Protein AF-A0A173KXV5-F1 (afdb_monomer_lite)

Radius of gyration: 40.19 Å; chains: 1; bounding box: 69×54×100 Å

pLDDT: mean 70.47, std 13.57, range [41.72, 93.25]

Structure (mmCIF, N/CA/C/O backbone):
data_AF-A0A173KXV5-F1
#
_entry.id   AF-A0A173KXV5-F1
#
loop_
_atom_site.group_PDB
_atom_site.id
_atom_site.type_symbol
_atom_site.label_atom_id
_atom_site.label_alt_id
_atom_site.label_comp_id
_atom_site.label_asym_id
_atom_site.label_entity_id
_atom_site.label_seq_id
_atom_site.pdbx_PDB_ins_code
_atom_site.Cartn_x
_atom_site.Cartn_y
_atom_site.Cartn_z
_atom_site.occupancy
_atom_site.B_iso_or_equiv
_atom_site.auth_seq_id
_atom_site.auth_comp_id
_atom_site.auth_asym_id
_atom_site.auth_atom_id
_atom_site.pdbx_PDB_model_num
ATOM 1 N N . MET A 1 1 ? -20.710 -28.148 12.637 1.00 70.50 1 MET A N 1
ATOM 2 C CA . MET A 1 1 ? -20.215 -26.756 12.742 1.00 70.50 1 MET A CA 1
ATOM 3 C C . MET A 1 1 ? -19.109 -26.604 13.787 1.00 70.50 1 MET A C 1
ATOM 5 O O . MET A 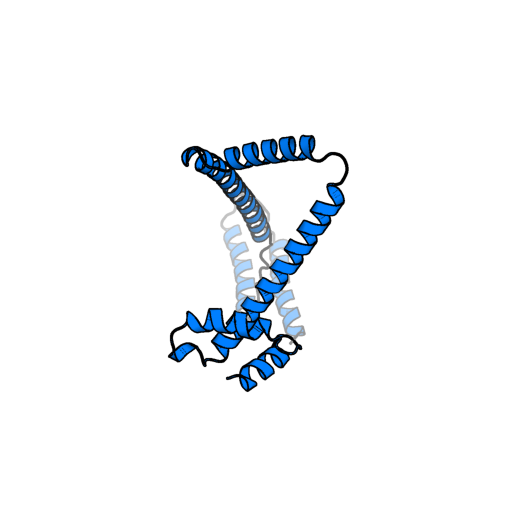1 1 ? -18.021 -26.225 13.400 1.00 70.50 1 MET A O 1
ATOM 9 N N . ARG A 1 2 ? -19.319 -26.939 15.072 1.00 75.62 2 ARG A N 1
ATOM 10 C CA . ARG A 1 2 ? -18.300 -26.729 16.128 1.00 75.62 2 ARG A CA 1
ATOM 11 C C . ARG A 1 2 ? -16.949 -27.417 15.856 1.00 75.62 2 ARG A C 1
ATOM 13 O O . ARG A 1 2 ? -15.931 -26.748 15.866 1.00 75.62 2 ARG A O 1
ATOM 20 N N . GLN A 1 3 ? -16.965 -28.701 15.489 1.00 82.00 3 GLN A N 1
ATOM 21 C CA . GLN A 1 3 ? -15.752 -29.450 15.112 1.00 82.00 3 GLN A CA 1
ATOM 22 C C . GLN A 1 3 ? -15.042 -28.879 13.872 1.00 82.00 3 GLN A C 1
ATOM 24 O O . GLN A 1 3 ? -13.820 -28.830 13.836 1.00 82.00 3 GLN A O 1
ATOM 29 N N . LEU A 1 4 ? -15.807 -28.415 12.875 1.00 80.38 4 LEU A N 1
ATOM 30 C CA . LEU A 1 4 ? -15.264 -27.783 11.667 1.00 80.38 4 LEU A CA 1
ATOM 31 C C . LEU A 1 4 ? -14.530 -26.485 12.022 1.00 80.38 4 LEU A C 1
ATOM 33 O O . LEU A 1 4 ? -13.435 -26.241 11.540 1.00 80.38 4 LEU A O 1
ATOM 37 N N . VAL A 1 5 ? -15.118 -25.675 12.901 1.00 81.38 5 VAL A N 1
ATOM 38 C CA . VAL A 1 5 ? -14.514 -24.423 13.365 1.00 81.38 5 VAL A CA 1
ATOM 39 C C . VAL A 1 5 ? -13.235 -24.701 14.155 1.00 81.38 5 VAL A C 1
ATOM 41 O O . VAL A 1 5 ? -12.229 -24.053 13.901 1.00 81.38 5 VAL A O 1
ATOM 44 N N . GLU A 1 6 ? -13.227 -25.686 15.057 1.00 85.94 6 GLU A N 1
ATOM 45 C CA . GLU A 1 6 ? -12.016 -26.064 15.809 1.00 85.94 6 GLU A CA 1
ATOM 46 C C . GLU A 1 6 ? -10.876 -26.510 14.894 1.00 85.94 6 GLU A C 1
ATOM 48 O O . GLU A 1 6 ? -9.739 -26.080 15.080 1.00 85.94 6 GLU A O 1
ATOM 53 N N . GLN A 1 7 ? -11.183 -27.333 13.888 1.00 85.50 7 GLN A N 1
ATOM 54 C CA . GLN A 1 7 ? -10.210 -27.744 12.877 1.00 85.50 7 GLN A CA 1
ATOM 55 C C . GLN A 1 7 ? -9.693 -26.541 12.088 1.00 85.50 7 GLN A C 1
ATOM 57 O O . GLN A 1 7 ? -8.490 -26.362 11.980 1.00 85.50 7 GLN A O 1
ATOM 62 N N . MET A 1 8 ? -10.578 -25.651 11.640 1.00 84.31 8 MET A N 1
ATOM 63 C CA . MET A 1 8 ? -10.175 -24.458 10.895 1.00 84.31 8 MET A CA 1
ATOM 64 C C . MET A 1 8 ? -9.332 -23.482 11.719 1.00 84.31 8 MET A C 1
ATOM 66 O O . MET A 1 8 ? -8.412 -22.882 11.178 1.00 84.31 8 MET A O 1
ATOM 70 N N . TYR A 1 9 ? -9.597 -23.314 13.015 1.00 86.31 9 TYR A N 1
ATOM 71 C CA . TYR A 1 9 ? -8.739 -22.496 13.880 1.00 86.31 9 TYR A CA 1
ATOM 72 C C . TYR A 1 9 ? -7.340 -23.106 14.030 1.00 86.31 9 TYR A C 1
ATOM 74 O O . TYR A 1 9 ? -6.351 -22.373 13.983 1.00 86.31 9 TYR A O 1
ATOM 82 N N . ARG A 1 10 ? -7.245 -24.437 14.142 1.00 87.50 10 ARG A N 1
ATOM 83 C CA . ARG A 1 10 ? -5.955 -25.136 14.176 1.00 87.50 10 ARG A CA 1
ATOM 84 C C . ARG A 1 10 ? -5.217 -25.035 12.841 1.00 87.50 10 ARG A C 1
ATOM 86 O O . ARG A 1 10 ? -4.030 -24.745 12.848 1.00 87.50 10 ARG A O 1
ATOM 93 N N . ASP A 1 11 ? -5.916 -25.204 11.723 1.00 86.94 11 ASP A N 1
ATOM 94 C CA . ASP A 1 11 ? -5.311 -25.196 10.388 1.00 86.94 11 ASP A CA 1
ATOM 95 C C . ASP A 1 11 ? -4.906 -23.786 9.925 1.00 86.94 11 ASP A C 1
ATOM 97 O O . ASP A 1 11 ? -3.893 -23.626 9.250 1.00 86.94 11 ASP A O 1
ATOM 101 N N . LEU A 1 12 ? -5.692 -22.754 10.260 1.00 86.06 12 LEU A N 1
ATOM 102 C CA . LEU A 1 12 ? -5.466 -21.381 9.785 1.00 86.06 12 LEU A CA 1
ATOM 103 C C . LEU A 1 12 ? -4.597 -20.543 10.726 1.00 86.06 12 LEU A C 1
ATOM 105 O O . LEU A 1 12 ? -3.890 -19.653 10.261 1.00 86.06 12 LEU A O 1
ATOM 109 N N . LEU A 1 13 ? -4.708 -20.763 12.039 1.00 85.06 13 LEU A N 1
ATOM 110 C CA . LEU A 1 13 ? -4.103 -19.905 13.064 1.00 85.06 13 LEU A CA 1
ATOM 111 C C . LEU A 1 13 ? -3.189 -20.672 14.029 1.00 85.06 13 LEU A C 1
ATOM 113 O O . LEU A 1 13 ? -2.694 -20.068 14.979 1.00 85.06 13 LEU A O 1
ATOM 117 N N . GLU A 1 14 ? -3.001 -21.983 13.829 1.00 88.62 14 GLU A N 1
ATOM 118 C CA . GLU A 1 14 ? -2.174 -22.861 14.676 1.00 88.62 14 GLU A CA 1
ATOM 119 C C . GLU A 1 14 ? -2.533 -22.796 16.174 1.00 88.62 14 GLU A C 1
ATOM 121 O O . GLU A 1 14 ? -1.713 -23.074 17.050 1.00 88.62 14 GLU A O 1
ATOM 126 N N . ARG A 1 15 ? -3.785 -22.438 16.495 1.00 84.56 15 ARG A N 1
ATOM 127 C CA . ARG A 1 15 ? -4.270 -22.274 17.872 1.00 84.56 15 ARG A CA 1
ATOM 128 C C . ARG A 1 15 ? -5.647 -22.882 18.073 1.00 84.56 15 ARG A C 1
ATOM 130 O O . ARG A 1 15 ? -6.420 -23.056 17.135 1.00 84.56 15 ARG A O 1
ATOM 137 N N . GLU A 1 16 ? -5.987 -23.158 19.326 1.00 87.12 16 GLU A N 1
ATOM 138 C CA . GLU A 1 16 ? -7.345 -23.562 19.685 1.00 87.12 16 GLU A CA 1
ATOM 139 C C . GLU A 1 16 ? -8.292 -22.354 19.725 1.00 87.12 16 GLU A C 1
ATOM 141 O O . GLU A 1 16 ? -7.903 -21.233 20.073 1.00 87.12 16 GLU A O 1
ATOM 146 N N . ALA A 1 17 ? -9.550 -22.587 19.347 1.00 84.44 17 ALA A N 1
ATOM 147 C CA . ALA A 1 17 ? -10.599 -21.580 19.419 1.00 84.44 17 ALA A CA 1
ATOM 148 C C . ALA A 1 17 ? -10.975 -21.323 20.887 1.00 84.44 17 ALA A C 1
ATOM 150 O O . ALA A 1 17 ? -11.380 -22.238 21.608 1.00 84.44 17 ALA A O 1
ATOM 151 N N . SER A 1 18 ? -10.872 -20.071 21.326 1.00 87.06 18 SER A N 1
ATOM 152 C CA . SER A 1 18 ? -11.307 -19.655 22.659 1.00 87.06 18 SER A CA 1
ATOM 153 C C . SER A 1 18 ? -12.831 -19.514 22.726 1.00 87.06 18 SER A C 1
ATOM 155 O O . SER A 1 18 ? -13.516 -19.400 21.708 1.00 87.06 18 SER A O 1
ATOM 157 N N . SER A 1 19 ? -13.393 -19.458 23.936 1.00 85.50 19 SER A N 1
ATOM 158 C CA . SER A 1 19 ? -14.825 -19.178 24.129 1.00 85.50 19 SER A CA 1
ATOM 159 C C . SER A 1 19 ? -15.251 -17.821 23.551 1.00 85.50 19 SER A C 1
ATOM 161 O O . SER A 1 19 ? -16.375 -17.687 23.067 1.00 85.50 19 SER A O 1
ATOM 163 N N . GLU A 1 20 ? -14.359 -16.828 23.551 1.00 84.00 20 GLU A N 1
ATOM 164 C CA . GLU A 1 20 ? -14.616 -15.499 22.995 1.00 84.00 20 GLU A CA 1
ATOM 165 C C . GLU A 1 20 ? -14.688 -15.515 21.461 1.00 84.00 20 GLU A C 1
ATOM 167 O O . GLU A 1 20 ? -15.541 -14.842 20.872 1.00 84.00 20 GLU A O 1
ATOM 172 N N . ASP A 1 21 ? -13.848 -16.330 20.818 1.00 83.81 21 ASP A N 1
ATOM 173 C CA . ASP A 1 21 ? -13.847 -16.512 19.363 1.00 83.81 21 ASP A CA 1
ATOM 174 C C . ASP A 1 21 ? -15.207 -17.021 18.877 1.00 83.81 21 ASP A C 1
ATOM 176 O O . ASP A 1 21 ? -15.764 -16.491 17.914 1.00 83.81 21 ASP A O 1
ATOM 180 N N . TYR A 1 22 ? -15.809 -17.971 19.601 1.00 85.38 22 TYR A N 1
ATOM 181 C CA . TYR A 1 22 ? -17.153 -18.464 19.293 1.00 85.38 22 TYR A CA 1
ATOM 182 C C . TYR A 1 22 ? -18.212 -17.364 19.367 1.00 85.38 22 TYR A C 1
ATOM 184 O O . TYR A 1 22 ? -19.050 -17.260 18.472 1.00 85.38 22 TYR A O 1
ATOM 192 N N . VAL A 1 23 ? -18.162 -16.512 20.394 1.00 86.62 23 VAL A N 1
ATOM 193 C CA . VAL A 1 23 ? -19.117 -15.406 20.562 1.00 86.62 23 VAL A CA 1
ATOM 194 C C . VAL A 1 23 ? -18.958 -14.371 19.445 1.00 86.62 23 VAL A C 1
ATOM 196 O O . VAL A 1 23 ? -19.950 -13.870 18.907 1.00 86.62 23 VAL A O 1
ATOM 199 N N . LYS A 1 24 ? -17.717 -14.036 19.075 1.00 83.50 24 LYS A N 1
ATOM 200 C CA . LYS A 1 24 ? -17.419 -13.111 17.971 1.00 83.50 24 LYS A CA 1
ATOM 201 C C . LYS A 1 24 ? -17.881 -13.689 16.634 1.00 83.50 24 LYS A C 1
ATOM 203 O O . LYS A 1 24 ? -18.598 -13.014 15.896 1.00 83.50 24 LYS A O 1
ATOM 208 N N . MET A 1 25 ? -17.548 -14.944 16.356 1.00 83.94 25 MET A N 1
ATOM 209 C CA . MET A 1 25 ? -17.950 -15.646 15.141 1.00 83.94 25 MET A CA 1
ATOM 210 C C . MET A 1 25 ? -19.476 -15.748 15.027 1.00 83.94 25 MET A C 1
ATOM 212 O O . MET A 1 25 ? -20.032 -15.454 13.970 1.00 83.94 25 MET A O 1
ATOM 216 N N . GLU A 1 26 ? -20.184 -16.062 16.115 1.00 85.38 26 GLU A N 1
ATOM 217 C CA . GLU A 1 26 ? -21.648 -16.126 16.119 1.00 85.38 26 GLU A CA 1
ATOM 218 C C . GLU A 1 26 ? -22.284 -14.772 15.761 1.00 85.38 26 GLU A C 1
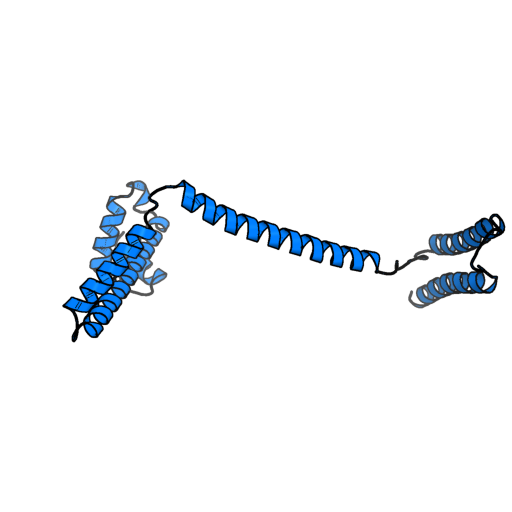ATOM 220 O O . GLU A 1 26 ? -23.250 -14.717 14.995 1.00 85.38 26 GLU A O 1
ATOM 225 N N . LYS A 1 27 ? -21.715 -13.653 16.235 1.00 86.88 27 LYS A N 1
ATOM 226 C CA . LYS A 1 27 ? -22.172 -12.304 15.852 1.00 86.88 27 LYS A CA 1
ATOM 227 C C . LYS A 1 27 ? -22.045 -12.054 14.347 1.00 86.88 27 LYS A C 1
ATOM 229 O O . LYS A 1 27 ? -22.928 -11.410 13.777 1.00 86.88 27 LYS A O 1
ATOM 234 N N . PHE A 1 28 ? -20.986 -12.549 13.706 1.00 83.12 28 PHE A N 1
ATOM 235 C CA . PHE A 1 28 ? -20.814 -12.443 12.254 1.00 83.12 28 PHE A CA 1
ATOM 236 C C . PHE A 1 28 ? -21.765 -13.377 11.498 1.00 83.12 28 PHE A C 1
ATOM 238 O O . PHE A 1 28 ? -22.448 -12.936 10.574 1.00 83.12 28 PHE A O 1
ATOM 245 N N . LEU A 1 29 ? -21.902 -14.628 11.945 1.00 82.38 29 LEU A N 1
ATOM 246 C CA . LEU A 1 29 ? -22.781 -15.628 11.330 1.00 82.38 29 LEU A CA 1
ATOM 247 C C . LEU A 1 29 ? -24.260 -15.231 11.367 1.00 82.38 29 LEU A C 1
ATOM 249 O O . LEU A 1 29 ? -24.989 -15.461 10.401 1.00 82.38 29 LEU A O 1
ATOM 253 N N . ARG A 1 30 ? -24.714 -14.574 12.442 1.00 85.06 30 ARG A N 1
ATOM 254 C CA . ARG A 1 30 ? -26.095 -14.072 12.557 1.00 85.06 30 ARG A CA 1
ATOM 255 C C . ARG A 1 30 ? -26.458 -13.053 11.473 1.00 85.06 30 ARG A C 1
ATOM 257 O O . ARG A 1 30 ? -27.631 -12.949 11.126 1.00 85.06 30 ARG A O 1
ATOM 264 N N . ARG A 1 31 ? -25.477 -12.324 10.930 1.00 85.44 31 ARG A N 1
ATOM 265 C CA . ARG A 1 31 ? -25.682 -11.310 9.880 1.00 85.44 31 ARG A CA 1
ATOM 266 C C . ARG A 1 31 ? -25.699 -11.898 8.469 1.00 85.44 31 ARG A C 1
ATOM 268 O O . ARG A 1 31 ? -26.049 -11.189 7.532 1.00 85.44 31 ARG A O 1
ATOM 275 N N . LEU A 1 32 ? -25.331 -13.170 8.317 1.00 82.38 32 LEU A N 1
ATOM 276 C CA . LEU A 1 32 ? -25.249 -13.830 7.020 1.00 82.38 32 LEU A CA 1
ATOM 277 C C . LEU A 1 32 ? -26.543 -14.582 6.666 1.00 82.38 32 LEU A C 1
ATOM 279 O O . LEU A 1 32 ? -27.217 -15.111 7.566 1.00 82.38 32 LEU A O 1
ATOM 283 N N . PRO A 1 33 ? -26.876 -14.683 5.362 1.00 83.94 33 PRO A N 1
ATOM 284 C CA . PRO A 1 33 ? -27.947 -15.545 4.867 1.00 83.94 33 PRO A CA 1
ATOM 285 C C . PRO A 1 33 ? -27.714 -17.001 5.277 1.00 83.94 33 PRO A C 1
ATOM 287 O O . PRO A 1 33 ? -26.578 -17.470 5.268 1.00 83.94 33 PRO A O 1
ATOM 290 N N . VAL A 1 34 ? -28.783 -17.734 5.604 1.00 81.00 34 VAL A N 1
ATOM 291 C CA . VAL A 1 34 ? -28.698 -19.093 6.181 1.00 81.00 34 VAL A CA 1
ATOM 292 C C . VAL A 1 34 ? -27.863 -20.046 5.315 1.00 81.00 34 VAL A C 1
ATOM 294 O O . VAL A 1 34 ? -27.033 -20.766 5.854 1.00 81.00 34 VAL A O 1
ATOM 297 N N . GLY A 1 35 ? -27.984 -19.971 3.985 1.00 76.31 35 GLY A N 1
ATOM 298 C CA . GLY A 1 35 ? -27.220 -20.819 3.058 1.00 76.31 35 GLY A CA 1
ATOM 299 C C . GLY A 1 35 ? -25.713 -20.535 2.986 1.00 76.31 35 GLY A C 1
ATOM 300 O O . GLY A 1 35 ? -24.974 -21.339 2.435 1.00 76.31 35 GLY A O 1
ATOM 301 N N . MET A 1 36 ? -25.241 -19.412 3.537 1.00 78.19 36 MET A N 1
ATOM 302 C CA . MET A 1 36 ? -23.819 -19.041 3.544 1.00 78.19 36 MET A CA 1
ATOM 303 C C . MET A 1 36 ? -23.128 -19.337 4.879 1.00 78.19 36 MET A C 1
ATOM 305 O O . MET A 1 36 ? -21.903 -19.292 4.948 1.00 78.19 36 MET A O 1
ATOM 309 N N . ARG A 1 37 ? -23.889 -19.645 5.937 1.00 79.56 37 ARG A N 1
ATOM 310 C CA . ARG A 1 37 ? -23.358 -19.830 7.301 1.00 79.56 37 ARG A CA 1
ATOM 311 C C . ARG A 1 37 ? -22.491 -21.074 7.449 1.00 79.56 37 ARG A C 1
ATOM 313 O O . ARG A 1 37 ? -21.576 -21.078 8.263 1.00 79.56 37 ARG A O 1
ATOM 320 N N . ASP A 1 38 ? -22.786 -22.097 6.657 1.00 77.06 38 ASP A N 1
ATOM 321 C CA . ASP A 1 38 ? -22.090 -23.383 6.682 1.00 77.06 38 ASP A CA 1
ATOM 322 C C . ASP A 1 38 ? -20.990 -23.483 5.614 1.00 77.06 38 ASP A C 1
ATOM 324 O O . ASP A 1 38 ? -20.331 -24.515 5.499 1.00 77.06 38 ASP A O 1
ATOM 328 N N . SER A 1 39 ? -20.779 -22.424 4.822 1.00 81.44 39 SER A N 1
ATOM 329 C CA . SER A 1 39 ? -19.739 -22.424 3.796 1.00 81.44 39 SER A CA 1
ATOM 330 C C . SER A 1 39 ? -18.352 -22.336 4.448 1.00 81.44 39 SER A C 1
ATOM 332 O O . SER A 1 39 ? -18.081 -21.361 5.157 1.00 81.44 39 SER A O 1
ATOM 334 N N . PRO A 1 40 ? -17.439 -23.290 4.186 1.00 79.06 40 PRO A N 1
ATOM 335 C CA . PRO A 1 40 ? -16.098 -23.275 4.768 1.00 79.06 40 PRO A CA 1
ATOM 336 C C . PRO A 1 40 ? -15.294 -22.040 4.339 1.00 79.06 40 PRO A C 1
ATOM 338 O O . PRO A 1 40 ? -14.537 -21.501 5.137 1.00 79.06 40 PRO A O 1
ATOM 341 N N . GLY A 1 41 ? -15.503 -21.520 3.124 1.00 80.06 41 GLY A N 1
ATOM 342 C CA . GLY A 1 41 ? -14.844 -20.284 2.684 1.00 80.06 41 GLY A CA 1
ATOM 343 C C . GLY A 1 41 ? -15.289 -19.060 3.491 1.00 80.06 41 GLY A C 1
ATOM 344 O O . GLY A 1 41 ? -14.469 -18.240 3.892 1.00 80.06 41 GLY A O 1
ATOM 345 N N . VAL A 1 42 ? -16.585 -18.981 3.799 1.00 82.19 42 VAL A N 1
ATOM 346 C CA . VAL A 1 42 ? -17.157 -17.889 4.600 1.00 82.19 42 VAL A CA 1
ATOM 347 C C . VAL A 1 42 ? -16.713 -17.998 6.059 1.00 82.19 42 VAL A C 1
ATOM 349 O O . VAL A 1 42 ? -16.377 -16.993 6.680 1.00 82.19 42 VAL A O 1
ATOM 352 N N . LEU A 1 43 ? -16.653 -19.216 6.607 1.00 81.88 43 LEU A N 1
ATOM 353 C CA . LEU A 1 43 ? -16.123 -19.450 7.950 1.00 81.88 43 LEU A CA 1
ATOM 354 C C . LEU A 1 43 ? -14.652 -19.032 8.053 1.00 81.88 43 LEU A C 1
ATOM 356 O O . LEU A 1 43 ? -14.296 -18.362 9.016 1.00 81.88 43 LEU A O 1
ATOM 360 N N . ALA A 1 44 ? -13.821 -19.337 7.051 1.00 82.38 44 ALA A N 1
ATOM 361 C CA . ALA A 1 44 ? -12.413 -18.940 7.040 1.00 82.38 44 ALA A CA 1
ATOM 362 C C . ALA A 1 44 ? -12.266 -17.412 7.067 1.00 82.38 44 ALA A C 1
ATOM 364 O O . ALA A 1 44 ? -11.512 -16.873 7.874 1.00 82.38 44 ALA A O 1
ATOM 365 N N . GLU A 1 45 ? -13.039 -16.704 6.240 1.00 82.81 45 GLU A N 1
ATOM 366 C CA . GLU A 1 45 ? -13.041 -15.239 6.207 1.00 82.81 45 GLU A CA 1
ATOM 367 C C . GLU A 1 45 ? -13.451 -14.635 7.559 1.00 82.81 45 GLU A C 1
ATOM 369 O O . GLU A 1 45 ? -12.808 -13.706 8.053 1.00 82.81 45 GLU A O 1
ATOM 374 N N . ILE A 1 46 ? -14.494 -15.180 8.195 1.00 85.81 46 ILE A N 1
ATOM 375 C CA . ILE A 1 46 ? -14.941 -14.725 9.518 1.00 85.81 46 ILE A CA 1
ATOM 376 C C . ILE A 1 46 ? -13.854 -14.959 10.570 1.00 85.81 46 ILE A C 1
ATOM 378 O O . ILE A 1 46 ? -13.621 -14.074 11.396 1.00 85.81 46 ILE A O 1
ATOM 382 N N . ILE A 1 47 ? -13.181 -16.112 10.532 1.00 84.69 47 ILE A N 1
ATOM 383 C CA . ILE A 1 47 ? -12.082 -16.443 11.445 1.00 84.69 47 ILE A CA 1
ATOM 384 C C . ILE A 1 47 ? -10.956 -15.41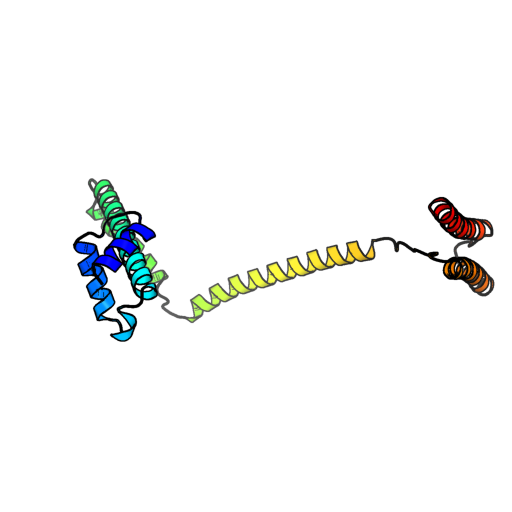5 11.294 1.00 84.69 47 ILE A C 1
ATOM 386 O O . ILE A 1 47 ? -10.600 -14.764 12.278 1.00 84.69 47 ILE A O 1
ATOM 390 N N . PHE A 1 48 ? -10.481 -15.159 10.072 1.00 82.75 48 PHE A N 1
ATOM 391 C CA . PHE A 1 48 ? -9.448 -14.147 9.818 1.00 82.75 48 PHE A CA 1
ATOM 392 C C . PHE A 1 48 ? -9.870 -12.743 10.250 1.00 82.75 48 PHE A C 1
ATOM 394 O O . PHE A 1 48 ? -9.094 -12.013 10.869 1.00 82.75 48 PHE A O 1
ATOM 401 N N . ARG A 1 49 ? -11.120 -12.360 9.978 1.00 83.31 49 ARG A N 1
ATOM 402 C CA . ARG A 1 49 ? -11.647 -11.053 10.380 1.00 83.31 49 ARG A CA 1
ATOM 403 C C . ARG A 1 49 ? -11.720 -10.907 11.898 1.00 83.31 49 ARG A C 1
ATOM 405 O O . ARG A 1 49 ? -11.439 -9.830 12.418 1.00 83.31 49 ARG A O 1
ATOM 412 N N . SER A 1 50 ? -12.094 -11.970 12.605 1.00 82.62 50 SER A N 1
ATOM 413 C CA . SER A 1 50 ? -12.143 -11.975 14.069 1.00 82.62 50 SER A CA 1
ATOM 414 C C . SER A 1 50 ? -10.748 -11.839 14.688 1.00 82.62 50 SER A C 1
ATOM 416 O O . SER A 1 50 ? -10.575 -11.066 15.631 1.00 82.62 50 SER A O 1
ATOM 418 N N . GLU A 1 51 ? -9.750 -12.505 14.103 1.00 83.50 51 GLU A N 1
ATOM 419 C CA . GLU A 1 51 ? -8.357 -12.445 14.544 1.00 83.50 51 GLU A CA 1
ATOM 420 C C . GLU A 1 51 ? -7.749 -11.061 14.299 1.00 83.50 51 GLU A C 1
ATOM 422 O O . GLU A 1 51 ? -7.099 -10.497 15.177 1.00 83.50 51 GLU A O 1
ATOM 427 N N . HIS A 1 52 ? -8.029 -10.459 13.143 1.00 80.19 52 HIS A N 1
ATOM 428 C CA . HIS A 1 52 ? -7.551 -9.116 12.831 1.00 80.19 52 HIS A CA 1
ATOM 429 C C . HIS A 1 52 ? -8.082 -8.062 13.815 1.00 80.19 52 HIS A C 1
ATOM 431 O O . HIS A 1 52 ? -7.335 -7.194 14.259 1.00 80.19 52 HIS A O 1
ATOM 437 N N . ILE A 1 53 ? -9.357 -8.161 14.211 1.00 81.12 53 ILE A N 1
ATOM 438 C CA . ILE A 1 53 ? -9.940 -7.267 15.224 1.00 81.12 53 ILE A CA 1
ATOM 439 C C . ILE A 1 53 ? -9.233 -7.442 16.573 1.00 81.12 53 ILE A C 1
ATOM 441 O O . ILE A 1 53 ? -8.909 -6.447 17.214 1.00 81.12 53 ILE A O 1
ATOM 445 N N . ARG A 1 54 ? -8.937 -8.685 16.979 1.00 82.81 54 ARG A N 1
ATOM 446 C CA . ARG A 1 54 ? -8.193 -8.965 18.218 1.00 82.81 54 ARG A CA 1
ATOM 447 C C . ARG A 1 54 ? -6.819 -8.287 18.214 1.00 82.81 54 ARG A C 1
ATOM 449 O O . ARG A 1 54 ? -6.459 -7.644 19.192 1.00 82.81 54 ARG A O 1
ATOM 456 N N . GLN A 1 55 ? -6.085 -8.379 17.106 1.00 80.69 55 GLN A N 1
ATOM 457 C CA . GLN A 1 55 ? -4.773 -7.738 16.967 1.00 80.69 55 GLN A CA 1
ATOM 458 C C . GLN A 1 55 ? -4.860 -6.207 17.041 1.00 80.69 55 GLN A C 1
ATOM 460 O O . GLN A 1 55 ? -4.012 -5.574 17.667 1.00 80.69 55 GLN A O 1
ATOM 465 N N . ILE A 1 56 ? -5.892 -5.600 16.441 1.00 75.44 56 ILE A N 1
ATOM 466 C CA . ILE A 1 56 ? -6.125 -4.152 16.548 1.00 75.44 56 ILE A CA 1
ATOM 467 C C . ILE A 1 56 ? -6.384 -3.759 18.005 1.00 75.44 56 ILE A C 1
ATOM 469 O O . ILE A 1 56 ? -5.774 -2.804 18.485 1.00 75.44 56 ILE A O 1
ATOM 473 N N . ASP A 1 57 ? -7.242 -4.494 18.714 1.00 79.06 57 ASP A N 1
ATOM 474 C CA . ASP A 1 57 ? -7.555 -4.211 20.117 1.00 79.06 57 ASP A CA 1
ATOM 475 C C . ASP A 1 57 ? -6.299 -4.292 21.002 1.00 79.06 57 ASP A C 1
ATOM 477 O O . ASP A 1 57 ? -6.088 -3.424 21.849 1.00 79.06 57 ASP A O 1
ATOM 481 N N . GLU A 1 58 ? -5.418 -5.270 20.771 1.00 84.00 58 GLU A N 1
ATOM 482 C CA . GLU A 1 58 ? -4.141 -5.394 21.489 1.00 84.00 58 GLU A CA 1
ATOM 483 C C . GLU A 1 58 ? -3.196 -4.218 21.217 1.00 84.00 58 GLU A C 1
ATOM 485 O O . GLU A 1 58 ? -2.591 -3.674 22.145 1.00 84.00 58 GLU A O 1
ATOM 490 N N . VAL A 1 59 ? -3.097 -3.778 19.960 1.00 77.44 59 VAL A N 1
ATOM 491 C CA . VAL A 1 59 ? -2.289 -2.609 19.583 1.00 77.44 59 VAL A CA 1
ATOM 492 C C . VAL A 1 59 ? -2.845 -1.336 20.219 1.00 77.44 59 VAL A C 1
ATOM 494 O O . VAL A 1 59 ? -2.079 -0.541 20.763 1.00 77.44 59 VAL A O 1
ATOM 497 N N . VAL A 1 60 ? -4.167 -1.148 20.199 1.00 75.69 60 VAL A N 1
ATOM 498 C CA . VAL A 1 60 ? -4.829 0.012 20.812 1.00 75.69 60 VAL A CA 1
ATOM 499 C C . VAL A 1 60 ? -4.640 0.007 22.324 1.00 75.69 60 VAL A C 1
ATOM 501 O O . VAL A 1 60 ? -4.301 1.044 22.894 1.00 75.69 60 VAL A O 1
ATOM 504 N N . GLN A 1 61 ? -4.802 -1.142 22.984 1.00 77.38 61 GLN A N 1
ATOM 505 C CA . GLN A 1 61 ? -4.548 -1.255 24.417 1.00 77.38 61 GLN A CA 1
ATOM 506 C C . GLN A 1 61 ? -3.098 -0.911 24.741 1.00 77.38 61 GLN A C 1
ATOM 508 O O . GLN A 1 61 ? -2.861 -0.064 25.601 1.00 77.38 61 GLN A O 1
ATOM 513 N N . LYS A 1 62 ? -2.128 -1.478 24.017 1.00 76.62 62 LYS A N 1
ATOM 514 C CA . LYS A 1 62 ? -0.708 -1.177 24.224 1.00 76.62 62 LYS A CA 1
ATOM 515 C C . LYS A 1 62 ? -0.401 0.310 24.023 1.00 76.62 62 LYS A C 1
ATOM 517 O O . LYS A 1 62 ? 0.218 0.918 24.891 1.00 76.62 62 LYS A O 1
ATOM 522 N N . ALA A 1 63 ? -0.914 0.915 22.952 1.00 66.12 63 ALA A N 1
ATOM 523 C CA . ALA A 1 63 ? -0.779 2.348 22.697 1.00 66.12 63 ALA A CA 1
ATOM 524 C C . ALA A 1 63 ? -1.432 3.196 23.801 1.00 66.12 63 ALA A C 1
ATOM 526 O O . ALA A 1 63 ? -0.884 4.219 24.203 1.00 66.12 63 ALA A O 1
ATOM 527 N N . SER A 1 64 ? -2.578 2.765 24.338 1.00 67.06 64 SER A N 1
ATOM 528 C CA . SER A 1 64 ? -3.247 3.453 25.446 1.00 67.06 64 SER A CA 1
ATOM 529 C C . SER A 1 64 ? -2.463 3.351 26.758 1.00 67.06 64 SER A C 1
ATOM 531 O O . SER A 1 64 ? -2.372 4.338 27.484 1.00 67.06 64 SER A O 1
ATOM 533 N N . PHE A 1 65 ? -1.830 2.207 27.038 1.00 67.12 65 PHE A N 1
ATOM 534 C CA . PHE A 1 65 ? -0.961 2.028 28.201 1.00 67.12 65 PHE A CA 1
ATOM 535 C C . PHE A 1 65 ? 0.329 2.847 28.077 1.00 67.12 65 PHE A C 1
ATOM 537 O O . PHE A 1 65 ? 0.728 3.501 29.037 1.00 67.12 65 PHE A O 1
ATOM 544 N N . GLU A 1 66 ? 0.955 2.878 26.900 1.00 59.38 66 GLU A N 1
ATOM 545 C CA . GLU A 1 66 ? 2.128 3.721 26.620 1.00 59.38 66 GLU A CA 1
ATOM 546 C C . GLU A 1 66 ? 1.784 5.219 26.721 1.00 59.38 66 GLU A C 1
ATOM 548 O O . GLU A 1 66 ? 2.534 6.011 27.305 1.00 59.38 66 GLU A O 1
ATOM 553 N N . ALA A 1 67 ? 0.599 5.609 26.242 1.00 55.31 67 ALA A N 1
ATOM 554 C CA . ALA A 1 67 ? 0.062 6.950 26.435 1.00 55.31 67 ALA A CA 1
ATOM 555 C C . ALA A 1 67 ? -0.184 7.256 27.922 1.00 55.31 67 ALA A C 1
ATOM 557 O O . ALA A 1 67 ? 0.127 8.347 28.377 1.00 55.31 67 ALA A O 1
ATOM 558 N N . GLN A 1 68 ? -0.677 6.307 28.718 1.00 55.56 68 GLN A N 1
ATOM 559 C CA . GLN A 1 68 ? -0.881 6.507 30.159 1.00 55.56 68 GLN A CA 1
ATOM 560 C C . GLN A 1 68 ? 0.436 6.574 30.950 1.00 55.56 68 GLN A C 1
ATOM 562 O O . GLN A 1 68 ? 0.551 7.361 31.890 1.00 55.56 68 GLN A O 1
ATOM 567 N N . GLN A 1 69 ? 1.464 5.816 30.559 1.00 55.78 69 GLN A N 1
ATOM 568 C CA . GLN A 1 69 ? 2.783 5.862 31.204 1.00 55.78 69 GLN A CA 1
ATOM 569 C C . GLN A 1 69 ? 3.504 7.199 30.971 1.00 55.78 69 GLN A C 1
ATOM 571 O O . GLN A 1 69 ? 4.201 7.692 31.858 1.00 55.78 69 GLN A O 1
ATOM 576 N N . THR A 1 70 ? 3.291 7.835 29.817 1.00 53.09 70 THR A N 1
ATOM 577 C CA . THR A 1 70 ? 3.874 9.149 29.483 1.00 53.09 70 THR A CA 1
ATOM 578 C C . THR A 1 70 ? 3.143 10.341 30.126 1.00 53.09 70 THR A C 1
ATOM 580 O O . THR A 1 70 ? 3.602 11.480 30.037 1.00 53.09 70 THR A O 1
ATOM 583 N N . VAL A 1 71 ? 2.034 10.096 30.829 1.00 44.94 71 VAL A N 1
ATOM 584 C CA . VAL A 1 71 ? 1.059 11.107 31.277 1.00 44.94 71 VAL A CA 1
ATOM 585 C C . VAL A 1 71 ? 1.280 11.608 32.719 1.00 44.94 71 VAL A C 1
ATOM 587 O O . VAL A 1 71 ? 0.795 12.677 33.092 1.00 44.94 71 VAL A O 1
ATOM 590 N N . HIS A 1 72 ? 2.092 10.936 33.537 1.00 50.59 72 HIS A N 1
ATOM 591 C CA . HIS A 1 72 ? 2.121 11.147 34.994 1.00 50.59 72 HIS A CA 1
ATOM 592 C C . HIS A 1 72 ? 2.850 12.392 35.561 1.00 50.59 72 HIS A C 1
ATOM 594 O O . HIS A 1 72 ? 3.107 12.421 36.765 1.00 50.59 72 HIS A O 1
ATOM 600 N N . ARG A 1 73 ? 3.148 13.459 34.795 1.00 49.06 73 ARG A N 1
ATOM 601 C CA . ARG A 1 73 ? 3.763 14.666 35.412 1.00 49.06 73 ARG A CA 1
ATOM 602 C C . ARG A 1 73 ? 3.282 16.061 34.988 1.00 49.06 73 ARG A C 1
ATOM 604 O O . ARG A 1 73 ? 3.495 16.975 35.769 1.00 49.06 73 ARG A O 1
ATOM 611 N N . ASP A 1 74 ? 2.573 16.246 33.869 1.00 48.03 74 ASP A N 1
ATOM 612 C CA . ASP A 1 74 ? 2.210 17.598 33.359 1.00 48.03 74 ASP A CA 1
ATOM 613 C C . ASP A 1 74 ? 0.790 17.689 32.741 1.00 48.03 74 ASP A C 1
ATOM 615 O O . ASP A 1 74 ? 0.508 18.536 31.885 1.00 48.03 74 ASP A O 1
ATOM 619 N N . LEU A 1 75 ? -0.119 16.791 33.131 1.00 48.94 75 LEU A N 1
ATOM 620 C CA . LEU A 1 75 ? -1.274 16.425 32.308 1.00 48.94 75 LEU A CA 1
ATOM 621 C C . LEU A 1 75 ? -2.234 17.557 31.873 1.00 48.94 75 LEU A C 1
ATOM 623 O O . LEU A 1 75 ? -2.534 17.618 30.681 1.00 48.94 75 LEU A O 1
ATOM 627 N N . PRO A 1 76 ? -2.714 18.478 32.729 1.00 54.31 76 PRO A N 1
ATOM 628 C CA . PRO A 1 76 ? -3.789 19.381 32.309 1.00 54.31 76 PRO A CA 1
ATOM 629 C C . PRO A 1 76 ? -3.342 20.379 31.228 1.00 54.31 76 PRO A C 1
ATOM 631 O O . PRO A 1 76 ? -4.028 20.554 30.226 1.00 54.31 76 PRO A O 1
ATOM 634 N N . LYS A 1 77 ? -2.134 20.948 31.346 1.00 54.00 77 LYS A N 1
ATOM 635 C CA . LYS A 1 77 ? -1.638 21.965 30.399 1.00 54.00 77 LYS A CA 1
ATOM 636 C C . LYS A 1 77 ? -1.230 21.390 29.041 1.00 54.00 77 LYS A C 1
ATOM 638 O O . LYS A 1 77 ? -1.305 22.089 28.032 1.00 54.00 77 LYS A O 1
ATOM 643 N N . ARG A 1 78 ? -0.765 20.135 28.991 1.00 51.28 78 ARG A N 1
ATOM 644 C CA . ARG A 1 78 ? -0.389 19.489 27.722 1.00 51.28 78 ARG A CA 1
ATOM 645 C C . ARG A 1 78 ? -1.585 18.880 27.009 1.00 51.28 78 ARG A C 1
ATOM 647 O O . ARG A 1 78 ? -1.592 18.922 25.788 1.00 51.28 78 ARG A O 1
ATOM 654 N N . VAL A 1 79 ? -2.585 18.374 27.734 1.00 54.72 79 VAL A N 1
ATOM 655 C CA . VAL A 1 79 ? -3.833 17.896 27.122 1.00 54.72 79 VAL A CA 1
ATOM 656 C C . VAL A 1 79 ? -4.614 19.059 26.527 1.00 54.72 79 VAL A C 1
ATOM 658 O O . VAL A 1 79 ? -5.062 18.926 25.399 1.00 54.72 79 VAL A O 1
ATOM 661 N N . GLU A 1 80 ? -4.691 20.217 27.188 1.00 51.69 80 GLU A N 1
ATOM 662 C CA . GLU A 1 80 ? -5.292 21.413 26.577 1.00 51.69 80 GLU A CA 1
ATOM 663 C C . GLU A 1 80 ? -4.549 21.833 25.306 1.00 51.69 80 GLU A C 1
ATOM 665 O O . GLU A 1 80 ? -5.175 22.024 24.271 1.00 51.69 80 GLU A O 1
ATOM 670 N N . LYS A 1 81 ? -3.210 21.867 25.327 1.00 54.88 81 LYS A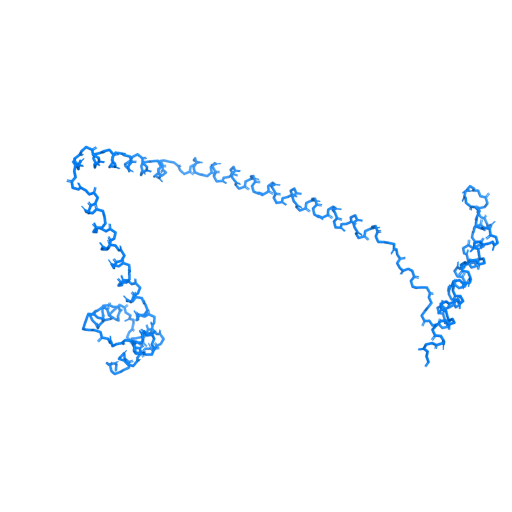 N 1
ATOM 671 C CA . LYS A 1 81 ? -2.410 22.238 24.150 1.00 54.88 81 LYS A CA 1
ATOM 672 C C . LYS A 1 81 ? -2.460 21.191 23.026 1.00 54.88 81 LYS A C 1
ATOM 674 O O . LYS A 1 81 ? -2.436 21.547 21.848 1.00 54.88 81 LYS A O 1
ATOM 679 N N . ALA A 1 82 ? -2.525 19.903 23.366 1.00 56.03 82 ALA A N 1
ATOM 680 C CA . ALA A 1 82 ? -2.660 18.797 22.416 1.00 56.03 82 ALA A CA 1
ATOM 681 C C . ALA A 1 82 ? -4.077 18.720 21.833 1.00 56.03 82 ALA A C 1
ATOM 683 O O . ALA A 1 82 ? -4.236 18.474 20.644 1.00 56.03 82 ALA A O 1
ATOM 684 N N . ALA A 1 83 ? -5.103 18.976 22.643 1.00 57.91 83 ALA A N 1
ATOM 685 C CA . ALA A 1 83 ? -6.485 19.063 22.197 1.00 57.91 83 ALA A CA 1
ATOM 686 C C . ALA A 1 83 ? -6.695 20.302 21.329 1.00 57.91 83 ALA A C 1
ATOM 688 O O . ALA A 1 83 ? -7.327 20.198 20.290 1.00 57.91 83 ALA A O 1
ATOM 689 N N . GLU A 1 84 ? -6.114 21.444 21.692 1.00 64.06 84 GLU A N 1
ATOM 690 C CA . GLU A 1 84 ? -6.155 22.670 20.898 1.00 64.06 84 GLU A CA 1
ATOM 691 C C . GLU A 1 84 ? -5.446 22.481 19.547 1.00 64.06 84 GLU A C 1
ATOM 693 O O . GLU A 1 84 ? -6.017 22.778 18.500 1.00 64.06 84 GLU A O 1
ATOM 698 N N . THR A 1 85 ? -4.248 21.886 19.530 1.00 63.44 85 THR A N 1
ATOM 699 C CA . THR A 1 85 ? -3.560 21.554 18.268 1.00 63.44 85 THR A CA 1
ATOM 700 C C . THR A 1 85 ? -4.308 20.503 17.454 1.00 63.44 85 THR A C 1
ATOM 702 O O . THR A 1 85 ? -4.450 20.679 16.246 1.00 63.44 85 THR A O 1
ATOM 705 N N . ALA A 1 86 ? -4.857 19.458 18.075 1.00 58.00 86 ALA A N 1
ATOM 706 C CA . ALA A 1 86 ? -5.700 18.486 17.386 1.00 58.00 86 ALA A CA 1
ATOM 707 C C . ALA A 1 86 ? -6.961 19.150 16.817 1.00 58.00 86 ALA A C 1
ATOM 709 O O . ALA A 1 86 ? -7.312 18.879 15.677 1.00 58.00 86 ALA A O 1
ATOM 710 N N . PHE A 1 87 ? -7.601 20.065 17.548 1.00 61.22 87 PHE A N 1
ATOM 711 C CA . PHE A 1 87 ? -8.787 20.793 17.101 1.00 61.22 87 PHE A CA 1
ATOM 712 C C . PHE A 1 87 ? -8.472 21.712 15.917 1.00 61.22 87 PHE A C 1
ATOM 714 O O . PHE A 1 87 ? -9.227 21.726 14.948 1.00 61.22 87 PHE A O 1
ATOM 721 N N . TYR A 1 88 ? -7.331 22.411 15.931 1.00 58.88 88 TYR A N 1
ATOM 722 C CA . TYR A 1 88 ? -6.856 23.162 14.765 1.00 58.88 88 TYR A CA 1
ATOM 723 C C . TYR A 1 88 ? -6.544 22.246 13.581 1.00 58.88 88 TYR A C 1
ATOM 725 O O . TYR A 1 88 ? -6.924 22.558 12.460 1.00 58.88 88 TYR A O 1
ATOM 733 N N . THR A 1 89 ? -5.949 21.079 13.828 1.00 59.28 89 THR A N 1
ATOM 734 C CA . THR A 1 89 ? -5.649 20.103 12.771 1.00 59.28 89 THR A CA 1
ATOM 735 C C . THR A 1 89 ? -6.935 19.510 12.185 1.00 59.28 89 THR A C 1
ATOM 737 O O . THR A 1 89 ? -7.059 19.398 10.973 1.00 59.28 89 THR A O 1
ATOM 740 N N . PHE A 1 90 ? -7.936 19.192 13.012 1.00 49.94 90 PHE A N 1
ATOM 741 C CA . PHE A 1 90 ? -9.256 18.736 12.570 1.00 49.94 90 PHE A CA 1
ATOM 742 C C . PHE A 1 90 ? -10.016 19.826 11.818 1.00 49.94 90 PHE A C 1
ATOM 744 O O . PHE A 1 90 ? -10.645 19.530 10.808 1.00 49.94 90 PHE A O 1
ATOM 751 N N . ARG A 1 91 ? -9.932 21.082 12.264 1.00 56.50 91 ARG A N 1
ATOM 752 C CA . ARG A 1 91 ? -10.512 22.229 11.558 1.00 56.50 91 ARG A CA 1
ATOM 753 C C . ARG A 1 91 ? -9.844 22.460 10.201 1.00 56.50 91 ARG A C 1
ATOM 755 O O . ARG A 1 91 ? -10.540 22.765 9.243 1.00 56.50 91 ARG A O 1
ATOM 762 N N . ASP A 1 92 ? -8.528 22.286 10.113 1.00 54.53 92 ASP A N 1
ATOM 763 C CA . ASP A 1 92 ? -7.765 22.445 8.869 1.00 54.53 92 ASP A CA 1
ATOM 764 C C . ASP A 1 92 ? -7.910 21.235 7.923 1.00 54.53 92 ASP A C 1
ATOM 766 O O . ASP A 1 92 ? -7.727 21.366 6.711 1.00 54.53 92 ASP A O 1
ATOM 770 N N . LEU A 1 93 ? -8.255 20.058 8.460 1.00 52.44 93 LEU A N 1
ATOM 771 C CA . LEU A 1 93 ? -8.546 18.835 7.703 1.00 52.44 93 LEU A CA 1
ATOM 772 C C . LEU A 1 93 ? -10.019 18.709 7.295 1.00 52.44 93 LEU A C 1
ATOM 774 O O . LEU A 1 93 ? -10.318 17.983 6.347 1.00 52.44 93 LEU A O 1
ATOM 778 N N . MET A 1 94 ? -10.942 19.387 7.982 1.00 46.12 94 MET A N 1
ATOM 779 C CA . MET A 1 94 ? -12.331 19.477 7.546 1.00 46.12 94 MET A CA 1
ATOM 780 C C . MET A 1 94 ? -12.424 20.485 6.395 1.00 46.12 94 MET A C 1
ATOM 782 O O . MET A 1 94 ? -12.149 21.669 6.592 1.00 46.12 94 MET A O 1
ATOM 786 N N . PRO A 1 95 ? -12.807 20.059 5.178 1.00 46.72 95 PRO A N 1
ATOM 787 C CA . PRO A 1 95 ? -12.950 20.987 4.071 1.00 46.72 95 PRO A CA 1
ATOM 788 C C . PRO A 1 95 ? -14.146 21.907 4.342 1.00 46.72 95 PRO A C 1
ATOM 790 O O . PRO A 1 95 ? -15.295 21.485 4.245 1.00 46.72 95 PRO A O 1
ATOM 793 N N . VAL A 1 96 ? -13.869 23.172 4.666 1.00 55.38 96 VAL A N 1
ATOM 794 C CA . VAL A 1 96 ? -14.887 24.239 4.720 1.00 55.38 96 VAL A CA 1
ATOM 795 C C . VAL A 1 96 ? -15.387 24.573 3.305 1.00 55.38 96 VAL A C 1
ATOM 797 O O . VAL A 1 96 ? -16.511 25.033 3.151 1.00 55.38 96 VAL A O 1
ATOM 800 N N . ASP A 1 97 ? -14.605 24.246 2.266 1.00 53.81 97 ASP A N 1
ATOM 801 C CA . ASP A 1 97 ? -15.031 24.323 0.869 1.00 53.81 97 ASP A CA 1
ATOM 802 C C . ASP A 1 97 ? -14.268 23.332 -0.033 1.00 53.81 97 ASP A C 1
ATOM 804 O O . ASP A 1 97 ? -13.038 23.247 -0.026 1.00 53.81 97 ASP A O 1
ATOM 808 N N . SER A 1 98 ? -14.998 22.588 -0.870 1.00 55.44 98 SER A N 1
ATOM 809 C CA . SER A 1 98 ? -14.453 21.572 -1.796 1.00 55.44 98 SER A CA 1
ATOM 810 C C . SER A 1 98 ? -13.567 22.147 -2.917 1.00 55.44 98 SER A C 1
ATOM 812 O O . SER A 1 98 ? -12.828 21.412 -3.578 1.00 55.44 98 SER A O 1
ATOM 814 N N . ARG A 1 99 ? -13.600 23.470 -3.116 1.00 54.47 99 ARG A N 1
ATOM 815 C CA . ARG A 1 99 ? -12.879 24.178 -4.184 1.00 54.47 99 ARG A CA 1
ATOM 816 C C . ARG A 1 99 ? -11.382 24.344 -3.906 1.00 54.47 99 ARG A C 1
ATOM 818 O O . ARG A 1 99 ? -10.578 24.172 -4.823 1.00 54.47 99 ARG A O 1
ATOM 825 N N . ASP A 1 100 ? -10.987 24.574 -2.656 1.00 56.31 100 ASP A N 1
ATOM 826 C CA . ASP A 1 100 ? -9.573 24.776 -2.300 1.00 56.31 100 ASP A CA 1
ATOM 827 C C . ASP A 1 100 ? -8.779 23.465 -2.234 1.00 56.31 100 ASP A C 1
ATOM 829 O O . ASP A 1 100 ? -7.592 23.421 -2.582 1.00 56.31 100 ASP A O 1
ATOM 833 N N . ALA A 1 101 ? -9.439 22.370 -1.845 1.00 56.84 101 ALA A N 1
ATOM 834 C CA . ALA A 1 101 ? -8.857 21.030 -1.883 1.00 56.84 101 ALA A CA 1
ATOM 835 C C . ALA A 1 101 ? -8.599 20.573 -3.331 1.00 56.84 101 ALA A C 1
ATOM 837 O O . ALA A 1 101 ? -7.518 20.059 -3.632 1.00 56.84 101 ALA A O 1
ATOM 838 N N . MET A 1 102 ? -9.537 20.844 -4.251 1.00 59.09 102 MET A N 1
ATOM 839 C CA . MET A 1 102 ? -9.347 20.585 -5.684 1.00 59.09 102 MET A CA 1
ATOM 840 C C . MET A 1 102 ? -8.202 21.411 -6.281 1.00 59.09 102 MET A C 1
ATOM 842 O O . MET A 1 102 ? -7.409 20.869 -7.048 1.00 59.09 102 MET A O 1
ATOM 846 N N . ALA A 1 103 ? -8.053 22.687 -5.910 1.00 66.12 103 ALA A N 1
ATOM 847 C CA . ALA A 1 103 ? -6.984 23.538 -6.439 1.00 66.12 103 ALA A CA 1
ATOM 848 C C . ALA A 1 103 ? -5.576 23.050 -6.040 1.00 66.12 103 ALA A C 1
ATOM 850 O O . ALA A 1 103 ? -4.647 23.079 -6.855 1.00 66.12 103 ALA A O 1
ATOM 851 N N . ARG A 1 104 ? -5.406 22.556 -4.804 1.00 65.75 104 ARG A N 1
ATOM 852 C CA . ARG A 1 104 ? -4.136 21.958 -4.351 1.00 65.75 104 ARG A CA 1
ATOM 853 C C . ARG A 1 104 ? -3.850 20.627 -5.041 1.00 65.75 104 ARG A C 1
ATOM 855 O O . ARG A 1 104 ? -2.730 20.434 -5.513 1.00 65.75 104 ARG A O 1
ATOM 862 N N . LEU A 1 105 ? -4.847 19.748 -5.152 1.00 75.94 105 LEU A N 1
ATOM 863 C CA . LEU A 1 105 ? -4.718 18.480 -5.878 1.00 75.94 105 LEU A CA 1
ATOM 864 C C . LEU A 1 105 ? -4.372 18.701 -7.354 1.00 75.94 105 LEU A C 1
ATOM 866 O O . LEU A 1 105 ? -3.488 18.030 -7.879 1.00 75.94 105 LEU A O 1
ATOM 870 N N . TYR A 1 106 ? -4.993 19.689 -8.000 1.00 78.69 106 TYR A N 1
ATOM 871 C CA . TYR A 1 106 ? -4.723 20.018 -9.397 1.00 78.69 106 TYR A CA 1
ATOM 872 C C . TYR A 1 106 ? -3.300 20.542 -9.606 1.00 78.69 106 TYR A C 1
ATOM 874 O O . TYR A 1 106 ? -2.638 20.143 -10.559 1.00 78.69 106 TYR A O 1
ATOM 882 N N . ARG A 1 107 ? -2.785 21.384 -8.698 1.00 78.19 107 ARG A N 1
ATOM 883 C CA . ARG A 1 107 ? -1.390 21.855 -8.765 1.00 78.19 107 ARG A CA 1
ATOM 884 C C . ARG A 1 107 ? -0.400 20.696 -8.685 1.00 78.19 107 ARG A C 1
ATOM 886 O O . ARG A 1 107 ? 0.472 20.594 -9.541 1.00 78.19 107 ARG A O 1
ATOM 893 N N . TRP A 1 108 ? -0.553 19.810 -7.702 1.00 83.56 108 TRP A N 1
ATOM 894 C CA . TRP A 1 108 ? 0.335 18.652 -7.556 1.00 83.56 108 TRP A CA 1
ATOM 895 C C . TRP A 1 108 ? 0.196 17.659 -8.713 1.00 83.56 108 TRP A C 1
ATOM 897 O O . TRP A 1 108 ? 1.207 17.186 -9.228 1.00 83.56 108 TRP A O 1
ATOM 907 N N . GLY A 1 109 ? -1.029 17.403 -9.181 1.00 88.00 109 GLY A N 1
ATOM 908 C CA . GLY A 1 109 ? -1.281 16.569 -10.357 1.00 88.00 109 GLY A CA 1
ATOM 909 C C . GLY A 1 109 ? -0.657 17.141 -11.632 1.00 88.00 109 GLY A C 1
ATOM 910 O O . GLY A 1 109 ? -0.026 16.408 -12.390 1.00 88.00 109 GLY A O 1
ATOM 911 N N . ALA A 1 110 ? -0.753 18.456 -11.842 1.00 86.62 110 ALA A N 1
ATOM 912 C CA . ALA A 1 110 ? -0.141 19.131 -12.983 1.00 86.62 110 ALA A CA 1
ATOM 913 C C . ALA A 1 110 ? 1.393 19.046 -12.951 1.00 86.62 110 ALA A C 1
ATOM 915 O O . ALA A 1 110 ? 2.001 18.753 -13.979 1.00 86.62 110 ALA A O 1
ATOM 916 N N . PHE A 1 111 ? 2.022 19.233 -11.783 1.00 90.75 111 PHE A N 1
ATOM 917 C CA . PHE A 1 111 ? 3.472 19.054 -11.635 1.00 90.75 111 PHE A CA 1
ATOM 918 C C . PHE A 1 111 ? 3.913 17.622 -11.953 1.00 90.75 111 PHE A C 1
ATOM 920 O O . PHE A 1 111 ? 4.898 17.435 -12.665 1.00 90.75 111 PHE A O 1
ATOM 927 N N . TRP A 1 112 ? 3.164 16.620 -11.487 1.00 90.94 112 TRP A N 1
ATOM 928 C CA . TRP A 1 112 ? 3.450 15.216 -11.786 1.00 90.94 112 TRP A CA 1
ATOM 929 C C . TRP A 1 112 ? 3.318 14.889 -13.274 1.00 90.94 112 TRP A C 1
ATOM 931 O O . TRP A 1 112 ? 4.215 14.271 -13.845 1.00 90.94 112 TRP A O 1
ATOM 941 N N . MET A 1 113 ? 2.249 15.349 -13.926 1.00 87.50 113 MET A N 1
ATOM 942 C CA . MET A 1 113 ? 2.059 15.149 -15.367 1.00 87.50 113 MET A CA 1
ATOM 943 C C . MET A 1 113 ? 3.169 15.816 -16.185 1.00 87.50 113 MET A C 1
ATOM 945 O O . MET A 1 113 ? 3.674 15.228 -17.141 1.00 87.50 113 MET A O 1
ATOM 949 N N . LEU A 1 114 ? 3.596 17.017 -15.785 1.00 91.44 114 LEU A N 1
ATOM 950 C CA . LEU A 1 114 ? 4.677 17.746 -16.445 1.00 91.44 114 LEU A CA 1
ATOM 951 C C . LEU A 1 114 ? 6.028 17.037 -16.257 1.00 91.44 114 LEU A C 1
ATOM 953 O O . LEU A 1 114 ? 6.791 16.909 -17.213 1.00 91.44 114 LEU A O 1
ATOM 957 N N . PHE A 1 115 ? 6.296 16.504 -15.062 1.00 93.25 115 PHE A N 1
ATOM 958 C CA . PHE A 1 115 ? 7.493 15.709 -14.785 1.00 93.25 115 PHE A CA 1
ATOM 959 C C . PHE A 1 115 ? 7.561 14.445 -15.654 1.00 93.25 115 PHE A C 1
ATOM 961 O O . PHE A 1 115 ? 8.577 14.205 -16.309 1.00 93.25 115 PHE A O 1
ATOM 968 N N . VAL A 1 116 ? 6.470 13.674 -15.720 1.00 92.25 116 VAL A N 1
ATOM 969 C CA . VAL A 1 116 ? 6.389 12.460 -16.551 1.00 92.25 116 VAL A CA 1
ATOM 970 C C . VAL A 1 116 ? 6.581 12.792 -18.032 1.00 92.25 116 VAL A C 1
ATOM 972 O O . VAL A 1 116 ? 7.299 12.078 -18.730 1.00 92.25 116 VAL A O 1
ATOM 975 N N . LEU A 1 117 ? 6.003 13.897 -18.510 1.00 92.94 117 LEU A N 1
ATOM 976 C CA . LEU A 1 117 ? 6.136 14.328 -19.901 1.00 92.94 117 LEU A CA 1
ATOM 977 C C . LEU A 1 117 ? 7.582 14.705 -20.259 1.00 92.94 117 LEU A C 1
ATOM 979 O O . LEU A 1 117 ? 8.089 14.256 -21.286 1.00 92.94 117 LEU A O 1
ATOM 983 N N . ILE A 1 118 ? 8.273 15.470 -19.405 1.00 92.25 118 ILE A N 1
ATOM 984 C CA . ILE A 1 118 ? 9.692 15.800 -19.614 1.00 92.25 118 ILE A CA 1
ATOM 985 C C . ILE A 1 118 ? 10.531 14.521 -19.639 1.00 92.25 118 ILE A C 1
ATOM 987 O O . ILE A 1 118 ? 11.336 14.329 -20.551 1.00 92.25 118 ILE A O 1
ATOM 991 N N . PHE A 1 119 ? 10.328 13.623 -18.672 1.00 92.19 119 PHE A N 1
ATOM 992 C CA . PHE A 1 119 ? 11.106 12.390 -18.587 1.00 92.19 119 PHE A CA 1
ATOM 993 C C . PHE A 1 119 ? 10.861 11.475 -19.796 1.00 92.19 119 PHE A C 1
ATOM 995 O O . PHE A 1 119 ? 11.808 10.915 -20.350 1.00 92.19 119 PHE A O 1
ATOM 1002 N N . GLY A 1 120 ? 9.613 11.381 -20.265 1.00 88.12 120 GLY A N 1
ATOM 1003 C CA . GLY A 1 120 ? 9.240 10.653 -21.479 1.00 88.12 120 GLY A CA 1
ATOM 1004 C C . GLY A 1 120 ? 9.882 11.225 -22.746 1.00 88.12 120 GLY A C 1
ATOM 1005 O O . GLY A 1 120 ? 10.396 10.471 -23.568 1.00 88.12 120 GLY A O 1
ATOM 1006 N N . LEU A 1 121 ? 9.932 12.553 -22.891 1.00 88.69 121 LEU A N 1
ATOM 1007 C CA . LEU A 1 121 ? 10.588 13.199 -24.034 1.00 88.69 121 LEU A CA 1
ATOM 1008 C C . LEU A 1 121 ? 12.109 13.004 -24.020 1.00 88.69 121 LEU A C 1
ATOM 1010 O O . LEU A 1 121 ? 12.701 12.726 -25.062 1.00 88.69 121 LEU A O 1
ATOM 1014 N N . VAL A 1 122 ? 12.750 13.108 -22.852 1.00 88.75 122 VAL A N 1
ATOM 1015 C CA . VAL A 1 122 ? 14.202 12.906 -22.716 1.00 88.75 122 VAL A CA 1
ATOM 1016 C C . VAL A 1 122 ? 14.580 11.451 -22.990 1.00 88.75 122 VAL A C 1
ATOM 1018 O O . VAL A 1 122 ? 15.494 11.190 -23.772 1.00 88.75 122 VAL A O 1
ATOM 1021 N N . THR A 1 123 ? 13.860 10.496 -22.397 1.00 84.19 123 THR A N 1
ATOM 1022 C CA . THR A 1 123 ? 14.110 9.062 -22.614 1.00 84.19 123 THR A CA 1
ATOM 1023 C C . THR A 1 123 ? 13.783 8.642 -24.045 1.00 84.19 123 THR A C 1
ATOM 1025 O O . THR A 1 123 ? 14.591 7.954 -24.667 1.00 84.19 123 THR A O 1
ATOM 1028 N N . GLY A 1 124 ? 12.676 9.116 -24.623 1.00 82.38 124 GLY A N 1
ATOM 1029 C CA . GLY A 1 124 ? 12.328 8.885 -26.027 1.00 82.38 124 GLY A CA 1
ATOM 1030 C C . GLY A 1 124 ? 13.353 9.481 -26.997 1.00 82.38 124 GLY A C 1
ATOM 1031 O O . GLY A 1 124 ? 13.782 8.811 -27.938 1.00 82.38 124 GLY A O 1
ATOM 1032 N N . GLY A 1 125 ? 13.827 10.702 -26.736 1.00 80.69 125 GLY A N 1
ATOM 1033 C CA . GLY A 1 125 ? 14.878 11.354 -27.519 1.00 80.69 125 GLY A CA 1
ATOM 1034 C C . GLY A 1 125 ? 16.233 10.644 -27.424 1.00 80.69 125 GLY A C 1
ATOM 1035 O O . GLY A 1 125 ? 16.925 10.492 -28.428 1.00 80.69 125 GLY A O 1
ATOM 1036 N N . ALA A 1 126 ? 16.614 10.160 -26.239 1.00 78.50 126 ALA A N 1
ATOM 1037 C CA . ALA A 1 126 ? 17.847 9.394 -26.058 1.00 78.50 126 ALA A CA 1
ATOM 1038 C C . ALA A 1 126 ? 17.771 8.022 -26.747 1.00 78.50 126 ALA A C 1
ATOM 1040 O O . ALA A 1 126 ? 18.710 7.621 -27.432 1.00 78.50 126 ALA A O 1
ATOM 1041 N N . SER A 1 127 ? 16.633 7.336 -26.621 1.00 79.81 127 SER A N 1
ATOM 1042 C CA . SER A 1 127 ? 16.396 6.020 -27.229 1.00 79.81 127 SER A CA 1
ATOM 1043 C C . SER A 1 127 ? 16.412 6.091 -28.754 1.00 79.81 127 SER A C 1
ATOM 1045 O O . SER A 1 127 ? 17.059 5.277 -29.405 1.00 79.81 127 SER A O 1
ATOM 1047 N N . THR A 1 128 ? 15.749 7.097 -29.331 1.00 75.38 128 THR A N 1
ATOM 1048 C CA . THR A 1 128 ? 15.729 7.321 -30.785 1.00 75.38 128 THR A CA 1
ATOM 1049 C C . THR A 1 128 ? 17.098 7.721 -31.320 1.00 75.38 128 THR A C 1
ATOM 1051 O O . THR A 1 128 ? 17.519 7.173 -32.335 1.00 75.38 128 THR A O 1
ATOM 1054 N N . LYS A 1 129 ? 17.840 8.595 -30.624 1.00 76.19 129 LYS A N 1
ATOM 1055 C CA . LYS A 1 129 ? 19.232 8.912 -30.985 1.00 76.19 129 LYS A CA 1
ATOM 1056 C C . LYS A 1 129 ? 20.128 7.681 -30.950 1.00 76.19 129 LYS A C 1
ATOM 1058 O O . LYS A 1 129 ? 20.888 7.486 -31.887 1.00 76.19 129 LYS A O 1
ATOM 1063 N N . TRP A 1 130 ? 20.017 6.848 -29.917 1.00 75.12 130 TRP A N 1
ATOM 1064 C CA . TRP A 1 130 ? 20.788 5.610 -29.811 1.00 75.12 130 TRP A CA 1
ATOM 1065 C C . TRP A 1 130 ? 20.439 4.604 -30.913 1.00 75.12 130 TRP A C 1
ATOM 1067 O O . TRP A 1 130 ? 21.326 3.942 -31.449 1.00 75.12 130 TRP A O 1
ATOM 1077 N N . TRP A 1 131 ? 19.160 4.508 -31.284 1.00 73.44 131 TRP A N 1
ATOM 1078 C CA . TRP A 1 131 ? 18.701 3.615 -32.347 1.00 73.44 131 TRP A CA 1
ATOM 1079 C C . TRP A 1 131 ? 19.160 4.090 -33.731 1.00 73.44 131 TRP A C 1
ATOM 1081 O O . TRP A 1 131 ? 19.659 3.290 -34.513 1.00 73.44 131 TRP A O 1
ATOM 1091 N N . LEU A 1 132 ? 19.078 5.398 -33.996 1.00 69.62 132 LEU A N 1
ATOM 1092 C CA . LEU A 1 132 ? 19.570 6.029 -35.226 1.00 69.62 132 LEU A CA 1
ATOM 1093 C C . LEU A 1 132 ? 21.105 6.077 -35.305 1.00 69.62 132 LEU A C 1
ATOM 1095 O O . LEU A 1 132 ? 21.648 6.135 -36.402 1.00 69.62 132 LEU A O 1
ATOM 1099 N N . SER A 1 133 ? 21.816 6.052 -34.170 1.00 67.38 133 SER A N 1
ATOM 1100 C CA . SER A 1 133 ? 23.285 6.026 -34.138 1.00 67.38 133 SER A CA 1
ATOM 1101 C C . SER A 1 133 ? 23.884 4.632 -34.304 1.00 67.38 133 SER A C 1
ATOM 1103 O O . SER A 1 133 ? 25.107 4.503 -34.346 1.00 67.38 133 SER A O 1
ATOM 1105 N N . ARG A 1 134 ? 23.065 3.572 -34.354 1.00 54.16 134 ARG A N 1
ATOM 1106 C CA . ARG A 1 134 ? 23.581 2.241 -34.671 1.00 54.16 134 ARG A CA 1
ATOM 1107 C C . ARG A 1 134 ? 23.997 2.233 -36.146 1.00 54.16 134 ARG A C 1
ATOM 1109 O O . ARG A 1 134 ? 23.143 2.498 -36.990 1.00 54.16 134 ARG A O 1
ATOM 1116 N N . PRO A 1 135 ? 25.267 1.937 -36.475 1.00 51.19 135 PRO A N 1
ATOM 1117 C CA . PRO A 1 135 ? 25.641 1.713 -37.863 1.00 51.19 135 PRO A CA 1
ATOM 1118 C C . PRO A 1 135 ? 24.773 0.573 -38.402 1.00 51.19 135 PRO A C 1
ATOM 1120 O O . PRO A 1 135 ? 24.638 -0.459 -37.739 1.00 51.19 135 PRO A O 1
ATOM 1123 N N . GLU A 1 136 ? 24.150 0.774 -39.566 1.00 51.19 136 GLU A N 1
ATOM 1124 C CA . GLU A 1 136 ? 23.490 -0.306 -40.298 1.00 51.19 136 GLU A CA 1
ATOM 1125 C C . GLU A 1 136 ? 24.493 -1.452 -40.417 1.00 51.19 136 GLU A C 1
ATOM 1127 O O . GLU A 1 136 ? 25.497 -1.332 -41.122 1.00 51.19 136 GLU A O 1
ATOM 1132 N N . ILE A 1 137 ? 24.253 -2.561 -39.718 1.00 50.09 137 ILE A N 1
ATOM 1133 C CA . ILE A 1 137 ? 24.981 -3.792 -39.995 1.00 50.09 137 ILE A CA 1
ATOM 1134 C C . ILE A 1 137 ? 24.431 -4.267 -41.338 1.00 50.09 137 ILE A C 1
ATOM 1136 O O . ILE A 1 137 ? 23.400 -4.934 -41.421 1.00 50.09 137 ILE A O 1
ATOM 1140 N N . ARG A 1 138 ? 25.075 -3.805 -42.407 1.00 43.34 138 ARG A N 1
ATOM 1141 C CA . ARG A 1 138 ? 24.762 -4.147 -43.786 1.00 43.34 138 ARG A CA 1
ATOM 1142 C C . ARG A 1 138 ? 25.196 -5.585 -44.036 1.00 43.34 138 ARG A C 1
ATOM 1144 O O . ARG A 1 138 ? 26.290 -5.841 -44.514 1.00 43.34 138 ARG A O 1
ATOM 1151 N N . HIS A 1 139 ? 24.343 -6.536 -43.676 1.00 41.72 139 HIS A N 1
ATOM 1152 C CA . HIS A 1 139 ? 24.509 -7.924 -44.089 1.00 41.72 139 HIS A CA 1
ATOM 1153 C C . HIS A 1 139 ? 24.198 -8.017 -45.589 1.00 41.72 139 HIS A C 1
ATOM 1155 O O . HIS A 1 139 ? 23.029 -8.060 -45.971 1.00 41.72 139 HIS A O 1
ATOM 1161 N N . HIS A 1 140 ? 25.223 -7.977 -46.444 1.00 47.12 140 HIS A N 1
ATOM 1162 C CA . HIS A 1 140 ? 25.034 -7.888 -47.897 1.00 47.12 140 HIS A CA 1
ATOM 1163 C C . HIS A 1 140 ? 25.195 -9.202 -48.674 1.00 47.12 140 HIS A C 1
ATOM 1165 O O . HIS A 1 140 ? 24.841 -9.222 -49.848 1.00 47.12 140 HIS A O 1
ATOM 1171 N N . ALA A 1 141 ? 25.591 -10.326 -48.065 1.00 49.09 141 ALA A N 1
ATOM 1172 C CA . ALA A 1 141 ? 25.638 -11.603 -48.787 1.00 49.09 141 ALA A CA 1
ATOM 1173 C C . ALA A 1 141 ? 25.289 -12.815 -47.902 1.00 49.09 141 ALA A C 1
ATOM 1175 O O . ALA A 1 141 ? 26.081 -13.249 -47.076 1.00 49.09 141 ALA A O 1
ATOM 1176 N N . ILE A 1 142 ? 24.087 -13.386 -48.074 1.00 53.88 142 ILE A N 1
ATOM 1177 C CA . ILE A 1 142 ? 23.626 -14.596 -47.350 1.00 53.88 142 ILE A CA 1
ATOM 1178 C C . ILE A 1 142 ? 23.503 -15.835 -48.283 1.00 53.88 142 ILE A C 1
ATOM 1180 O O . ILE A 1 142 ? 23.300 -16.948 -47.817 1.00 53.88 142 ILE A O 1
ATOM 1184 N N . SER A 1 143 ? 23.660 -15.689 -49.605 1.00 61.28 143 SER A N 1
ATOM 1185 C CA . SER A 1 143 ? 23.590 -16.774 -50.614 1.00 61.28 143 SER A CA 1
ATOM 1186 C C . SER A 1 143 ? 24.348 -16.382 -51.894 1.00 61.28 143 SER A C 1
ATOM 1188 O O . SER A 1 143 ? 24.680 -15.210 -52.036 1.00 61.28 143 SER A O 1
ATOM 1190 N N . GLU A 1 144 ? 24.592 -17.295 -52.847 1.00 57.81 144 GLU A N 1
ATOM 1191 C CA . GLU A 1 144 ? 25.205 -16.954 -54.157 1.00 57.81 144 GLU A CA 1
ATOM 1192 C C . GLU A 1 144 ? 24.432 -15.851 -54.901 1.00 57.81 144 GLU A C 1
ATOM 1194 O O . GLU A 1 144 ? 25.021 -14.959 -55.506 1.00 57.81 144 GLU A O 1
ATOM 1199 N N . ILE A 1 145 ? 23.102 -15.858 -54.774 1.00 61.78 145 ILE A N 1
ATOM 1200 C CA . ILE A 1 145 ? 22.219 -14.808 -55.296 1.00 61.78 145 ILE A CA 1
ATOM 1201 C C . ILE A 1 145 ? 22.500 -13.475 -54.591 1.00 61.78 145 ILE A C 1
ATOM 1203 O O . ILE A 1 145 ? 22.554 -12.429 -55.232 1.00 61.78 145 ILE A O 1
ATOM 1207 N N . ASN A 1 146 ? 22.735 -13.503 -53.279 1.00 60.31 146 ASN A N 1
ATOM 1208 C CA . ASN A 1 146 ? 23.069 -12.304 -52.518 1.00 60.31 146 ASN A CA 1
ATOM 1209 C C . ASN A 1 146 ? 24.512 -11.832 -52.757 1.00 60.31 146 ASN A C 1
ATOM 1211 O O . ASN A 1 146 ? 24.752 -10.634 -52.726 1.00 60.31 146 ASN A O 1
ATOM 1215 N N . PHE A 1 147 ? 25.461 -12.730 -53.043 1.00 65.31 147 PHE A N 1
ATOM 1216 C CA . PHE A 1 147 ? 26.806 -12.353 -53.484 1.00 65.31 147 PHE A CA 1
ATOM 1217 C C . PHE A 1 147 ? 26.747 -11.639 -54.838 1.00 65.31 147 PHE A C 1
ATOM 1219 O O . PHE A 1 147 ? 27.294 -10.546 -54.971 1.00 65.31 147 PHE A O 1
ATOM 1226 N N . ASN A 1 148 ? 26.004 -12.190 -55.804 1.00 68.00 148 ASN A N 1
ATOM 1227 C CA . ASN A 1 148 ? 25.784 -11.535 -57.093 1.00 68.00 148 ASN A CA 1
ATOM 1228 C C . ASN A 1 148 ? 25.077 -10.185 -56.920 1.00 68.00 148 ASN A C 1
ATOM 1230 O O . ASN A 1 148 ? 25.501 -9.210 -57.525 1.00 68.00 148 ASN A O 1
ATOM 1234 N N . HIS A 1 149 ? 24.094 -10.073 -56.020 1.00 68.69 149 HIS A N 1
ATOM 1235 C CA . HIS A 1 149 ? 23.481 -8.783 -55.689 1.00 68.69 149 HIS A CA 1
ATOM 1236 C C . HIS A 1 149 ? 24.433 -7.803 -54.983 1.00 68.69 149 HIS A C 1
ATOM 1238 O O . HIS A 1 149 ? 24.347 -6.609 -55.254 1.00 68.69 149 HIS A O 1
ATOM 1244 N N . CYS A 1 150 ? 25.340 -8.269 -54.115 1.00 69.56 150 CYS A N 1
ATOM 1245 C CA . CYS A 1 150 ? 26.379 -7.443 -53.478 1.00 69.56 150 CYS A CA 1
ATOM 1246 C C . CYS A 1 150 ? 27.305 -6.860 -54.548 1.00 69.56 150 CYS A C 1
ATOM 1248 O O . CYS A 1 150 ? 27.517 -5.651 -54.610 1.00 69.56 150 CYS A O 1
ATOM 1250 N N . ILE A 1 151 ? 27.787 -7.715 -55.450 1.00 74.25 151 ILE A N 1
ATOM 1251 C CA . ILE A 1 151 ? 28.665 -7.329 -56.551 1.00 74.25 151 ILE A CA 1
ATOM 1252 C C . ILE A 1 151 ? 27.940 -6.404 -57.542 1.00 74.25 151 ILE A C 1
ATOM 1254 O O . ILE A 1 151 ? 28.469 -5.342 -57.867 1.00 74.25 151 ILE A O 1
ATOM 1258 N N . ASP A 1 152 ? 26.712 -6.726 -57.953 1.00 72.62 152 ASP A N 1
ATOM 1259 C CA . ASP A 1 152 ? 25.905 -5.888 -58.850 1.00 72.62 152 ASP A CA 1
ATOM 1260 C C . ASP A 1 152 ? 25.549 -4.535 -58.223 1.00 72.62 152 ASP A C 1
ATOM 1262 O O . ASP A 1 152 ? 25.516 -3.524 -58.923 1.00 72.62 152 ASP A O 1
ATOM 1266 N N . ALA A 1 153 ? 25.326 -4.471 -56.907 1.00 67.81 153 ALA A N 1
ATOM 1267 C CA . ALA A 1 153 ? 25.107 -3.213 -56.198 1.00 67.81 153 ALA A CA 1
ATOM 1268 C C . ALA A 1 153 ? 26.378 -2.351 -56.161 1.00 67.81 153 ALA A C 1
ATOM 1270 O O . ALA A 1 153 ? 26.297 -1.139 -56.365 1.00 67.81 153 ALA A O 1
ATOM 1271 N N . VAL A 1 154 ? 27.552 -2.962 -55.967 1.00 68.94 154 VAL A N 1
ATOM 1272 C CA . VAL A 1 154 ? 28.853 -2.274 -56.018 1.00 68.94 154 VAL A CA 1
ATOM 1273 C C . VAL A 1 154 ? 29.146 -1.766 -57.439 1.00 68.94 154 VAL A C 1
ATOM 1275 O O . VAL A 1 154 ? 29.547 -0.612 -57.617 1.00 68.94 154 VAL A O 1
ATOM 1278 N N . PHE A 1 155 ? 28.858 -2.562 -58.474 1.00 68.94 155 PHE A N 1
ATOM 1279 C CA . PHE A 1 155 ? 28.949 -2.128 -59.874 1.00 68.94 155 PHE A CA 1
ATOM 1280 C C . PHE A 1 155 ? 27.926 -1.041 -60.224 1.00 68.94 155 PHE A C 1
ATOM 1282 O O . PHE A 1 155 ? 28.271 -0.063 -60.889 1.00 68.94 155 PHE A O 1
ATOM 1289 N N . GLY A 1 156 ? 26.684 -1.166 -59.757 1.00 64.31 156 GLY A N 1
ATOM 1290 C CA . GLY A 1 156 ? 25.627 -0.176 -59.945 1.00 64.31 156 GLY A CA 1
ATOM 1291 C C . GLY A 1 156 ? 25.966 1.159 -59.283 1.00 64.31 156 GLY A C 1
ATOM 1292 O O . GLY A 1 156 ? 25.786 2.210 -59.895 1.00 64.31 156 GLY A O 1
ATOM 1293 N N . ALA A 1 157 ? 26.539 1.132 -58.078 1.00 64.19 157 ALA A N 1
ATOM 1294 C CA . ALA A 1 157 ? 27.030 2.321 -57.389 1.00 64.19 157 ALA A CA 1
ATOM 1295 C C . ALA A 1 157 ? 28.176 2.998 -58.159 1.00 64.19 157 ALA A C 1
ATOM 1297 O O . ALA A 1 157 ? 28.160 4.220 -58.328 1.00 64.19 157 ALA A O 1
ATOM 1298 N N . ALA A 1 158 ? 29.121 2.221 -58.699 1.00 62.66 158 ALA A N 1
ATOM 1299 C CA . ALA A 1 158 ? 30.188 2.743 -59.552 1.00 62.66 158 ALA A CA 1
ATOM 1300 C C . ALA A 1 158 ? 29.641 3.354 -60.862 1.00 62.66 158 ALA A C 1
ATOM 1302 O O . ALA A 1 158 ? 30.019 4.467 -61.232 1.00 62.66 158 ALA A O 1
ATOM 1303 N N . ALA A 1 159 ? 28.696 2.681 -61.528 1.00 63.16 159 ALA A N 1
ATOM 1304 C CA . ALA A 1 159 ? 28.119 3.112 -62.804 1.00 63.16 159 ALA A CA 1
ATOM 1305 C C . ALA A 1 159 ? 27.208 4.348 -62.677 1.00 63.16 159 ALA A C 1
ATOM 1307 O O . ALA A 1 159 ? 27.297 5.279 -63.481 1.00 63.16 159 ALA A O 1
ATOM 1308 N N . ILE A 1 160 ? 26.351 4.400 -61.649 1.00 61.84 160 ILE A N 1
ATOM 1309 C CA . ILE A 1 160 ? 25.483 5.557 -61.370 1.00 61.84 160 ILE A CA 1
ATOM 1310 C C . ILE A 1 160 ? 26.334 6.785 -61.025 1.00 61.84 160 ILE A C 1
ATOM 1312 O O . ILE A 1 160 ? 26.006 7.901 -61.434 1.00 61.84 160 ILE A O 1
ATOM 1316 N N . LYS A 1 161 ? 27.460 6.592 -60.332 1.00 59.22 161 LYS A N 1
ATOM 1317 C CA . LYS A 1 161 ? 28.364 7.685 -59.970 1.00 59.22 161 LYS A CA 1
ATOM 1318 C C . LYS A 1 161 ? 29.213 8.171 -61.149 1.00 59.22 161 LYS A C 1
ATOM 1320 O O . LYS A 1 161 ? 29.368 9.378 -61.306 1.00 59.22 161 LYS A O 1
ATOM 1325 N N . GLN A 1 162 ? 29.656 7.275 -62.037 1.00 58.75 162 GLN A N 1
ATOM 1326 C CA . GLN A 1 162 ? 30.320 7.648 -63.296 1.00 58.75 162 GLN A CA 1
ATOM 1327 C C . GLN A 1 162 ? 29.390 8.430 -64.241 1.00 58.75 162 GLN A C 1
ATOM 1329 O O . GLN A 1 162 ? 29.855 9.253 -65.024 1.00 58.75 162 GLN A O 1
ATOM 1334 N N . ARG A 1 163 ? 28.070 8.222 -64.150 1.00 57.56 163 ARG A N 1
ATOM 1335 C CA . ARG A 1 163 ? 27.066 8.999 -64.895 1.00 57.56 163 ARG A CA 1
ATOM 1336 C C . ARG A 1 163 ? 26.791 10.385 -64.285 1.00 57.56 163 ARG A C 1
ATOM 1338 O O . ARG A 1 163 ? 26.408 11.293 -65.016 1.00 57.56 163 ARG A O 1
ATOM 1345 N N . ASN A 1 164 ? 27.020 10.565 -62.982 1.00 57.03 164 ASN A N 1
ATOM 1346 C CA . ASN A 1 164 ? 26.699 11.777 -62.215 1.00 57.03 164 ASN A CA 1
ATOM 1347 C C . ASN A 1 164 ? 27.958 12.567 -61.795 1.00 57.03 164 ASN A C 1
ATOM 1349 O O . ASN A 1 164 ? 28.080 12.934 -60.630 1.00 57.03 164 ASN A O 1
ATOM 1353 N N . VAL A 1 165 ? 28.898 12.825 -62.719 1.00 53.44 165 VAL A N 1
ATOM 1354 C CA . VAL A 1 165 ? 30.214 13.480 -62.482 1.00 53.44 165 VAL A CA 1
ATOM 1355 C C . VAL A 1 165 ? 30.105 14.950 -62.027 1.00 53.44 165 VAL A C 1
ATOM 1357 O O . VAL A 1 165 ? 30.570 15.873 -62.691 1.00 53.44 165 VAL A O 1
ATOM 1360 N N . ALA A 1 166 ? 29.486 15.208 -60.883 1.00 50.09 166 ALA A N 1
ATOM 1361 C CA . ALA A 1 166 ? 29.417 16.529 -60.292 1.00 50.09 166 ALA A CA 1
ATOM 1362 C C . ALA A 1 166 ? 29.334 16.425 -58.766 1.00 50.09 166 ALA A C 1
ATOM 1364 O O . ALA A 1 166 ? 28.255 16.290 -58.200 1.00 50.09 166 ALA A O 1
ATOM 1365 N N . LYS A 1 167 ? 30.502 16.625 -58.147 1.00 48.97 167 LYS A N 1
ATOM 1366 C CA . LYS A 1 167 ? 30.726 17.036 -56.752 1.00 48.97 167 LYS A CA 1
ATOM 1367 C C . LYS A 1 167 ? 30.754 15.916 -55.696 1.00 48.97 167 LYS A C 1
ATOM 1369 O O . LYS A 1 167 ? 29.736 15.405 -55.253 1.00 48.97 167 LYS A O 1
ATOM 1374 N N . ASP A 1 168 ? 31.991 15.683 -55.262 1.00 47.44 168 ASP A N 1
ATOM 1375 C CA . ASP A 1 168 ? 32.463 15.187 -53.967 1.00 47.44 168 ASP A CA 1
ATOM 1376 C C . ASP A 1 168 ? 32.464 13.680 -53.630 1.00 47.44 168 ASP A C 1
ATOM 1378 O O . ASP A 1 168 ? 31.501 12.932 -53.788 1.00 47.44 168 ASP A O 1
ATOM 1382 N N . ALA A 1 169 ? 33.637 13.299 -53.099 1.00 49.00 169 ALA A N 1
ATOM 1383 C CA . ALA A 1 169 ? 34.193 11.990 -52.748 1.00 49.00 169 ALA A CA 1
ATOM 1384 C C . ALA A 1 169 ? 34.527 11.067 -53.935 1.00 49.00 169 ALA A C 1
ATOM 1386 O O . ALA A 1 169 ? 33.640 10.518 -54.581 1.00 49.00 169 ALA A O 1
ATOM 1387 N N . ASP A 1 170 ? 35.819 10.840 -54.184 1.00 53.66 170 ASP A N 1
ATOM 1388 C CA . ASP A 1 170 ? 36.349 9.827 -55.106 1.00 53.66 170 ASP A CA 1
ATOM 1389 C C . ASP A 1 170 ? 35.862 8.432 -54.676 1.00 53.66 170 ASP A C 1
ATOM 1391 O O . ASP A 1 170 ? 36.416 7.835 -53.759 1.00 53.66 170 ASP A O 1
ATOM 1395 N N . TYR A 1 171 ? 34.836 7.871 -55.331 1.00 58.53 171 TYR A N 1
ATOM 1396 C CA . TYR A 1 171 ? 34.664 6.412 -55.284 1.00 58.53 171 TYR A CA 1
ATOM 1397 C C . TYR A 1 171 ? 35.643 5.837 -56.304 1.00 58.53 171 TYR A C 1
ATOM 1399 O O . TYR A 1 171 ? 35.286 5.521 -57.438 1.00 58.53 171 TYR A O 1
ATOM 1407 N N . GLY A 1 172 ? 36.920 5.870 -55.931 1.00 61.34 172 GLY A N 1
ATOM 1408 C CA . GLY A 1 172 ? 38.015 5.464 -56.795 1.00 61.34 172 GLY A CA 1
ATOM 1409 C C . GLY A 1 172 ? 38.036 3.952 -57.006 1.00 61.34 172 GLY A C 1
ATOM 1410 O O . GLY A 1 172 ? 37.361 3.189 -56.312 1.00 61.34 172 GLY A O 1
ATOM 1411 N N . VAL A 1 173 ? 38.892 3.509 -57.930 1.00 63.12 173 VAL A N 1
ATOM 1412 C CA . VAL A 1 173 ? 39.169 2.081 -58.178 1.00 63.12 173 VAL A CA 1
ATOM 1413 C C . VAL A 1 173 ? 39.498 1.340 -56.877 1.00 63.12 173 VAL A C 1
ATOM 1415 O O . VAL A 1 173 ? 39.125 0.182 -56.716 1.00 63.12 173 VAL A O 1
ATOM 1418 N N . GLU A 1 174 ? 40.144 2.013 -55.925 1.00 67.12 174 GLU A N 1
ATOM 1419 C CA . GLU A 1 174 ? 40.477 1.446 -54.619 1.00 67.12 174 GLU A CA 1
ATOM 1420 C C . GLU A 1 174 ? 39.256 1.223 -53.719 1.00 67.12 174 GLU A C 1
ATOM 1422 O O . GLU A 1 174 ? 39.199 0.210 -53.026 1.00 67.12 174 GLU A O 1
ATOM 1427 N N . GLN A 1 175 ? 38.245 2.094 -53.767 1.00 68.56 175 GLN A N 1
ATOM 1428 C CA . GLN A 1 175 ? 37.034 1.920 -52.963 1.00 68.56 175 GLN A CA 1
ATOM 1429 C C . GLN A 1 175 ? 36.129 0.831 -53.546 1.00 68.56 175 GLN A C 1
ATOM 1431 O O . GLN A 1 175 ? 35.649 -0.025 -52.811 1.00 68.56 175 GLN A O 1
ATOM 1436 N N . PHE A 1 176 ? 36.029 0.764 -54.877 1.00 71.31 176 PHE A N 1
ATOM 1437 C CA . PHE A 1 176 ? 35.407 -0.367 -55.566 1.00 71.31 176 PHE A CA 1
ATOM 1438 C C . PHE A 1 176 ? 36.114 -1.696 -55.242 1.00 71.31 176 PHE A C 1
ATOM 1440 O O . PHE A 1 176 ? 35.466 -2.686 -54.911 1.00 71.31 176 PHE A O 1
ATOM 1447 N N . ARG A 1 177 ? 37.455 -1.731 -55.297 1.00 72.50 177 ARG A N 1
ATOM 1448 C CA . ARG A 1 177 ? 38.243 -2.924 -54.940 1.00 72.50 177 ARG A CA 1
ATOM 1449 C C . ARG A 1 177 ? 38.058 -3.319 -53.482 1.00 72.50 177 ARG A C 1
ATOM 1451 O O . ARG A 1 177 ? 38.003 -4.511 -53.200 1.00 72.50 177 ARG A O 1
ATOM 1458 N N . SER A 1 178 ? 38.001 -2.349 -52.573 1.00 76.12 178 SER A N 1
ATOM 1459 C CA . SER A 1 178 ? 37.753 -2.594 -51.153 1.00 76.12 178 SER A CA 1
ATOM 1460 C C . SER A 1 178 ? 36.387 -3.243 -50.948 1.00 76.12 178 SER A C 1
ATOM 1462 O O . SER A 1 178 ? 36.309 -4.321 -50.364 1.00 76.12 178 SER A O 1
ATOM 1464 N N . ASP A 1 179 ? 35.330 -2.654 -51.504 1.00 72.38 179 ASP A N 1
ATOM 1465 C CA . ASP A 1 179 ? 33.960 -3.129 -51.302 1.00 72.38 179 ASP A CA 1
ATOM 1466 C C . ASP A 1 179 ? 33.727 -4.494 -51.974 1.00 72.38 179 ASP A C 1
ATOM 1468 O O . ASP A 1 179 ? 33.144 -5.396 -51.372 1.00 72.38 179 ASP A O 1
ATOM 1472 N N . ALA A 1 180 ? 34.292 -4.714 -53.166 1.00 72.69 180 ALA A N 1
ATOM 1473 C CA . ALA A 1 180 ? 34.263 -6.020 -53.827 1.00 72.69 180 ALA A CA 1
ATOM 1474 C C . ALA A 1 180 ? 35.047 -7.096 -53.049 1.00 72.69 180 ALA A C 1
ATOM 1476 O O . ALA A 1 180 ? 34.612 -8.247 -52.975 1.00 72.69 180 ALA A O 1
ATOM 1477 N N . ARG A 1 181 ? 36.189 -6.739 -52.436 1.00 74.62 181 ARG A N 1
ATOM 1478 C CA . ARG A 1 181 ? 36.957 -7.653 -51.570 1.00 74.62 181 ARG A CA 1
ATOM 1479 C C . ARG A 1 181 ? 36.196 -8.010 -50.302 1.00 74.62 181 ARG A C 1
ATOM 1481 O O . ARG A 1 181 ? 36.313 -9.148 -49.870 1.00 74.62 181 ARG A O 1
ATOM 1488 N N . ILE A 1 182 ? 35.420 -7.088 -49.733 1.00 77.06 182 ILE A N 1
ATOM 1489 C CA . ILE A 1 182 ? 34.574 -7.364 -48.565 1.00 77.06 182 ILE A CA 1
ATOM 1490 C C . ILE A 1 182 ? 33.468 -8.357 -48.944 1.00 77.06 182 ILE A C 1
ATOM 1492 O O . ILE A 1 182 ? 33.360 -9.391 -48.288 1.00 77.06 182 ILE A O 1
ATOM 1496 N N . CYS A 1 183 ? 32.744 -8.133 -50.053 1.00 74.62 183 CYS A N 1
ATOM 1497 C CA . CYS A 1 183 ? 31.748 -9.100 -50.544 1.00 74.62 183 CYS A CA 1
ATOM 1498 C C . CYS A 1 183 ? 32.379 -10.496 -50.770 1.00 74.62 183 CYS A C 1
ATOM 1500 O O . CYS A 1 183 ? 31.779 -11.517 -50.435 1.00 74.62 183 CYS A O 1
ATOM 1502 N N . ALA A 1 184 ? 33.597 -10.558 -51.328 1.00 73.75 184 ALA A N 1
ATOM 1503 C CA . ALA A 1 184 ? 34.303 -11.817 -51.587 1.00 73.75 184 ALA A CA 1
ATOM 1504 C C . ALA A 1 184 ? 34.833 -12.497 -50.311 1.00 73.75 184 ALA A C 1
ATOM 1506 O O . ALA A 1 184 ? 34.767 -13.721 -50.199 1.00 73.75 184 ALA A O 1
ATOM 1507 N N . ALA A 1 185 ? 35.342 -11.724 -49.350 1.00 72.12 185 ALA A N 1
ATOM 1508 C CA . ALA A 1 185 ? 35.842 -12.232 -48.077 1.00 72.12 185 ALA A CA 1
ATOM 1509 C C . ALA A 1 185 ? 34.709 -12.811 -47.221 1.00 72.12 185 ALA A C 1
ATOM 1511 O O . ALA A 1 185 ? 34.871 -13.892 -46.664 1.00 72.12 185 ALA A O 1
ATOM 1512 N N . GLU A 1 186 ? 33.549 -12.148 -47.174 1.00 67.38 186 GLU A N 1
ATOM 1513 C CA . GLU A 1 186 ? 32.370 -12.652 -46.459 1.00 67.38 186 GLU A CA 1
ATOM 1514 C C . GLU A 1 186 ? 31.836 -13.959 -47.064 1.00 67.38 186 GLU A C 1
ATOM 1516 O O . GLU A 1 186 ? 31.444 -14.868 -46.331 1.00 67.38 186 GLU A O 1
ATOM 1521 N N . TYR A 1 187 ? 31.857 -14.088 -48.394 1.00 68.75 187 TYR A N 1
ATOM 1522 C CA . TYR A 1 187 ? 31.483 -15.333 -49.069 1.00 68.75 187 TYR A CA 1
ATOM 1523 C C . TYR A 1 187 ? 32.480 -16.469 -48.772 1.00 68.75 187 TYR A C 1
ATOM 1525 O O . TYR A 1 187 ? 32.070 -17.586 -48.452 1.00 68.75 187 TYR A O 1
ATOM 1533 N N . ALA A 1 188 ? 33.785 -16.181 -48.813 1.00 69.25 188 ALA A N 1
ATOM 1534 C CA . ALA A 1 188 ? 34.838 -17.164 -48.552 1.00 69.25 188 ALA A CA 1
ATOM 1535 C C . ALA A 1 188 ? 34.870 -17.648 -47.090 1.00 69.25 188 ALA A C 1
ATOM 1537 O O . ALA A 1 188 ? 34.996 -18.847 -46.849 1.00 69.25 188 ALA A O 1
ATOM 1538 N N . ASP A 1 189 ? 34.712 -16.744 -46.119 1.00 69.56 189 ASP A N 1
ATOM 1539 C CA . ASP A 1 189 ? 34.690 -17.079 -44.687 1.00 69.56 189 ASP A CA 1
ATOM 1540 C C . ASP A 1 189 ? 33.511 -17.999 -44.330 1.00 69.56 189 ASP A C 1
ATOM 1542 O O . ASP A 1 189 ? 33.608 -18.871 -43.468 1.00 69.56 189 ASP A O 1
ATOM 1546 N N . ARG A 1 190 ? 32.388 -17.879 -45.045 1.00 65.56 190 ARG A N 1
ATOM 1547 C CA . ARG A 1 190 ? 31.243 -18.776 -44.854 1.00 65.56 190 ARG A CA 1
ATOM 1548 C C . ARG A 1 190 ? 31.395 -20.124 -45.544 1.00 65.56 190 ARG A C 1
ATOM 1550 O O . ARG A 1 190 ? 30.992 -21.114 -44.947 1.00 65.56 190 ARG A O 1
ATOM 1557 N N . LEU A 1 191 ? 31.991 -20.179 -46.736 1.00 60.22 191 LEU A N 1
ATOM 1558 C CA . LEU A 1 191 ? 32.370 -21.452 -47.367 1.00 60.22 191 LEU A CA 1
ATOM 1559 C C . LEU A 1 191 ? 33.341 -22.254 -46.492 1.00 60.22 191 LEU A C 1
ATOM 1561 O O . LEU A 1 191 ? 33.262 -23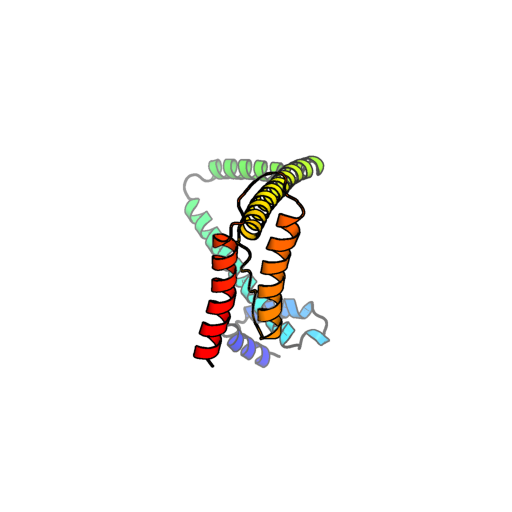.473 -46.460 1.00 60.22 191 LEU A O 1
ATOM 1565 N N . ALA A 1 192 ? 34.239 -21.575 -45.774 1.00 60.81 192 ALA A N 1
ATOM 1566 C CA . ALA A 1 192 ? 35.181 -22.214 -44.858 1.00 60.81 192 ALA A CA 1
ATOM 1567 C C . ALA A 1 192 ? 34.537 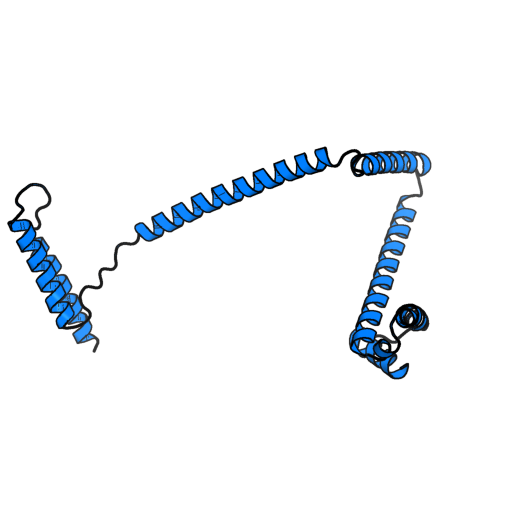-22.714 -43.548 1.00 60.81 192 ALA A C 1
ATOM 1569 O O . ALA A 1 192 ? 35.112 -23.569 -42.880 1.00 60.81 192 ALA A O 1
ATOM 1570 N N . ASN A 1 193 ? 33.369 -22.176 -43.179 1.00 57.25 193 ASN A N 1
ATOM 1571 C CA . ASN A 1 193 ? 32.626 -22.513 -41.959 1.00 57.25 193 ASN A CA 1
ATOM 1572 C C . ASN A 1 193 ? 31.396 -23.415 -42.219 1.00 57.25 193 ASN A C 1
ATOM 1574 O O . ASN A 1 193 ? 30.557 -23.573 -41.327 1.00 57.25 193 ASN A O 1
ATOM 1578 N N . GLN A 1 194 ? 31.272 -23.977 -43.427 1.00 52.88 194 GLN A N 1
ATOM 1579 C CA . GLN A 1 194 ? 30.333 -25.052 -43.782 1.00 52.88 194 GLN A CA 1
ATOM 1580 C C . GLN A 1 194 ? 31.056 -26.398 -43.821 1.00 52.88 194 GLN A C 1
ATOM 1582 O O . GLN A 1 194 ? 30.420 -27.393 -43.410 1.00 52.88 194 GLN A O 1
#

Foldseek 3Di:
DVVLLQVLCCVPVVDGQDPVLVVQLVVVLVPDDPVCSPPSVSSNVSSVVSVVVVVVVVVVVVVVVVVVVVQPDPHPVVVVVVVVVVVVVVVVVPPPDPVVVVVVVVVVVVVVVVVVVVVCVVVVVVVVCVVVPPPPPPPQDPDPVSLVVQLVVLVVVVVVCVVVPDDDDPCDPVVSVVSNVVSVVVVVVVVVVD

Secondary structure (DSSP, 8-state):
-HHHHHHHHHHHHSSPPPHHHHHHHHHHHTTS-GGGTT-HHHHHHHHHHHHHHHHHHHHHHHHHHHHHHTTTTTHHHHHHHHHHHHHHHHHHHS-S-HHHHHHHHHHHHHHHHHHHHHHHHHHHHHHHHHHHTS-------SSHHHHHHHHHHHHHHHHHHHH--SSS----HHHHHHHHHHHHHHHHHHHHT-

Sequence (194 aa):
MRQLVEQMYRDLLEREASSEDYVKMEKFLRRLPVGMRDSPGVLAEIIFRSEHIRQIDEVVQKASFEAQQTVHRDLPKRVEKAAETAFYTFRDLMPVDSRDAMARLYRWGAFWMLFVLIFGLVTGGASTKWWLSRPEIRHHAISEINFNHCIDAVFGAAAIKQRNVAKDADYGVEQFRSDARICAAEYADRLANQ